Protein AF-A0AAV4Q1Z8-F1 (afdb_monomer_lite)

Sequence (222 aa):
MNFISLITFTFALTFSACDEISLGNSKINFEKLYKAGVEAYLENRWRDCVQLIEKSIDDYIYYNTIIIQCRKICQENEIKYFSNETDLPSNLWHLQVLVTERALCLMKCQNLYFPNRPRTSKEVDEQFEKKVPYNYLQLCHFKVEELEKAASCAYTFLIHNPGHEVMQTNLQYYMAIPDIKVDKVRYLEPKDYQVLSIPSLIIVHHNRLACMGTNVVYQHES

Structure (mmCIF, N/CA/C/O backbone):
data_AF-A0AAV4Q1Z8-F1
#
_entry.id   AF-A0AAV4Q1Z8-F1
#
loop_
_atom_site.group_PDB
_atom_site.id
_atom_site.type_symbol
_atom_site.label_atom_id
_atom_site.label_alt_id
_atom_site.label_comp_id
_atom_site.label_asym_id
_atom_site.label_entity_id
_atom_site.label_seq_id
_atom_site.pdbx_PDB_ins_code
_atom_site.Cartn_x
_atom_site.Cartn_y
_atom_site.Cartn_z
_atom_site.occupancy
_atom_site.B_iso_or_equiv
_atom_site.auth_seq_id
_atom_site.auth_comp_id
_atom_site.auth_asym_id
_atom_site.auth_atom_id
_atom_site.pdbx_PDB_model_num
ATOM 1 N N . MET A 1 1 ? -42.106 55.064 11.023 1.00 44.62 1 MET A N 1
ATOM 2 C CA . MET A 1 1 ? -41.413 53.945 11.697 1.00 44.62 1 MET A CA 1
ATOM 3 C C . MET A 1 1 ? -41.728 52.676 10.932 1.00 44.62 1 MET A C 1
ATOM 5 O O . MET A 1 1 ? -42.908 52.386 10.810 1.00 44.62 1 MET A O 1
ATOM 9 N N . ASN A 1 2 ? -40.706 52.038 10.346 1.00 34.56 2 ASN A N 1
ATOM 10 C CA . ASN A 1 2 ? -40.553 50.591 10.104 1.00 34.56 2 ASN A CA 1
ATOM 11 C C . ASN A 1 2 ? -39.433 50.387 9.069 1.00 34.56 2 ASN A C 1
ATOM 13 O O . ASN A 1 2 ? -39.657 50.482 7.867 1.00 34.56 2 ASN A O 1
ATOM 17 N N . PHE A 1 3 ? -38.213 50.157 9.559 1.00 42.31 3 PHE A N 1
ATOM 18 C CA . PHE A 1 3 ? -37.089 49.661 8.766 1.00 42.31 3 PHE A CA 1
ATOM 19 C C . PHE A 1 3 ? -37.154 48.131 8.785 1.00 42.31 3 PHE A C 1
ATOM 21 O O . PHE A 1 3 ? -37.013 47.536 9.850 1.00 42.31 3 PHE A O 1
ATOM 28 N N . ILE A 1 4 ? -37.374 47.494 7.633 1.00 46.31 4 ILE A N 1
ATOM 29 C CA . ILE A 1 4 ? -37.218 46.042 7.480 1.00 46.31 4 ILE A CA 1
ATOM 30 C C . ILE A 1 4 ? -35.902 45.813 6.737 1.00 46.31 4 ILE A C 1
ATOM 32 O O . ILE A 1 4 ? -35.769 46.149 5.563 1.00 46.31 4 ILE A O 1
ATOM 36 N N . SER A 1 5 ? -34.916 45.299 7.470 1.00 45.22 5 SER A N 1
ATOM 37 C CA . SER A 1 5 ? -33.605 44.896 6.965 1.00 45.22 5 SER A CA 1
ATOM 38 C C . SER A 1 5 ? -33.733 43.556 6.240 1.00 45.22 5 SER A C 1
ATOM 40 O O . SER A 1 5 ? -34.168 42.574 6.841 1.00 45.22 5 SER A O 1
ATOM 42 N N . LEU A 1 6 ? -33.376 43.508 4.955 1.00 41.44 6 LEU A N 1
ATOM 43 C CA . LEU A 1 6 ? -33.309 42.268 4.183 1.00 41.44 6 LEU A CA 1
ATOM 44 C C . LEU A 1 6 ? -31.857 41.770 4.197 1.00 41.44 6 LEU A C 1
ATOM 46 O O . LEU A 1 6 ? -31.025 42.209 3.404 1.00 41.44 6 LEU A O 1
ATOM 50 N N . ILE A 1 7 ? -31.536 40.878 5.134 1.00 53.00 7 ILE A N 1
ATOM 51 C CA . ILE A 1 7 ? -30.243 40.185 5.171 1.00 53.00 7 ILE A CA 1
ATOM 52 C C . ILE A 1 7 ? -30.307 39.058 4.139 1.00 53.00 7 ILE A C 1
ATOM 54 O O . ILE A 1 7 ? -31.021 38.074 4.326 1.00 53.00 7 ILE A O 1
ATOM 58 N N . THR A 1 8 ? -29.576 39.201 3.037 1.00 47.66 8 THR A N 1
ATOM 59 C CA . THR A 1 8 ? -29.382 38.120 2.067 1.00 47.66 8 THR A CA 1
ATOM 60 C C . THR A 1 8 ? -28.167 37.301 2.494 1.00 47.66 8 THR A C 1
ATOM 62 O O . THR A 1 8 ? -27.032 37.767 2.462 1.00 47.66 8 THR A O 1
ATOM 65 N N . PHE A 1 9 ? -28.410 36.078 2.963 1.00 44.97 9 PHE A N 1
ATOM 66 C CA . PHE A 1 9 ? -27.356 35.136 3.331 1.00 44.97 9 PHE A CA 1
ATOM 67 C C . PHE A 1 9 ? -26.895 34.415 2.058 1.00 44.97 9 PHE A C 1
ATOM 69 O O . PHE A 1 9 ? -27.511 33.446 1.616 1.00 44.97 9 PHE A O 1
ATOM 76 N N . THR A 1 10 ? -25.841 34.914 1.413 1.00 49.38 10 THR A N 1
ATOM 77 C CA . THR A 1 10 ? -25.193 34.200 0.308 1.00 49.38 10 THR A CA 1
ATOM 78 C C . THR A 1 10 ? -24.388 33.043 0.885 1.00 49.38 10 THR A C 1
ATOM 80 O O . THR A 1 10 ? -23.288 33.232 1.403 1.00 49.38 10 THR A O 1
ATOM 83 N N . PHE A 1 11 ? -24.959 31.841 0.824 1.00 44.44 11 PHE A N 1
ATOM 84 C CA . PHE A 1 11 ? -24.276 30.601 1.169 1.00 44.44 11 PHE A CA 1
ATOM 85 C C . PHE A 1 11 ? -23.215 30.325 0.096 1.00 44.44 11 PHE A C 1
ATOM 87 O O . PHE A 1 11 ? -23.514 29.813 -0.982 1.00 44.44 11 PHE A O 1
ATOM 94 N N . ALA A 1 12 ? -21.976 30.744 0.358 1.00 45.47 12 ALA A N 1
ATOM 95 C CA . ALA A 1 12 ? -20.840 30.385 -0.473 1.00 45.47 12 ALA A CA 1
ATOM 96 C C . ALA A 1 12 ? -20.579 28.885 -0.292 1.00 45.47 12 ALA A C 1
ATOM 98 O O . ALA A 1 12 ? -20.008 28.460 0.710 1.00 45.47 12 ALA A O 1
ATOM 99 N N . LEU A 1 13 ? -21.039 28.083 -1.253 1.00 45.03 13 LEU A N 1
ATOM 100 C CA . LEU A 1 13 ? -20.615 26.697 -1.400 1.00 45.03 13 LEU A CA 1
ATOM 101 C C . LEU A 1 13 ? -19.111 26.711 -1.680 1.00 45.03 13 LEU A C 1
ATOM 103 O O . LEU A 1 13 ? -18.673 27.017 -2.789 1.00 45.03 13 LEU A O 1
ATOM 107 N N . THR A 1 14 ? -18.315 26.416 -0.659 1.00 45.03 14 THR A N 1
ATOM 108 C CA . THR A 1 14 ? -16.904 26.103 -0.826 1.00 45.03 14 THR A CA 1
ATOM 109 C C . THR A 1 14 ? -16.819 24.788 -1.592 1.00 45.03 14 THR A C 1
ATOM 111 O O . THR A 1 14 ? -17.007 23.701 -1.050 1.00 45.03 14 THR A O 1
ATOM 114 N N . PHE A 1 15 ? -16.580 24.899 -2.897 1.00 41.84 15 PHE A N 1
ATOM 115 C CA . PHE A 1 15 ? -16.213 23.772 -3.740 1.00 41.84 15 PHE A CA 1
ATOM 116 C C . PHE A 1 15 ? -14.885 23.217 -3.210 1.00 41.84 15 PHE A C 1
ATOM 118 O O . PHE A 1 15 ? -13.823 23.799 -3.426 1.00 41.84 15 PHE A O 1
ATOM 125 N N . SER A 1 16 ? -14.944 22.117 -2.460 1.00 46.84 16 SER A N 1
ATOM 126 C CA . SER A 1 16 ? -13.764 21.297 -2.212 1.00 46.84 16 SER A CA 1
ATOM 127 C C . SER A 1 16 ? -13.409 20.647 -3.545 1.00 46.84 16 SER A C 1
ATOM 129 O O . SER A 1 16 ? -14.139 19.789 -4.042 1.00 46.84 16 SER A O 1
ATOM 131 N N . ALA A 1 17 ? -12.338 21.131 -4.169 1.00 37.41 17 ALA A N 1
ATOM 132 C CA . ALA A 1 17 ? -11.765 20.500 -5.343 1.00 37.41 17 ALA A CA 1
ATOM 133 C C . ALA A 1 17 ? -11.211 19.133 -4.919 1.00 37.41 17 ALA A C 1
ATOM 135 O O . ALA A 1 17 ? -10.134 19.038 -4.335 1.00 37.41 17 ALA A O 1
ATOM 136 N N . CYS A 1 18 ? -11.969 18.066 -5.172 1.00 41.75 18 CYS A N 1
ATOM 137 C CA . CYS A 1 18 ? -11.382 16.739 -5.270 1.00 41.75 18 CYS A CA 1
ATOM 138 C C . CYS A 1 18 ? -10.597 16.703 -6.579 1.00 41.75 18 CYS A C 1
ATOM 140 O O . CYS A 1 18 ? -11.176 16.484 -7.640 1.00 41.75 18 CYS A O 1
ATOM 142 N N . ASP A 1 19 ? -9.290 16.945 -6.504 1.00 44.00 19 ASP A N 1
ATOM 143 C CA . ASP A 1 19 ? -8.395 16.603 -7.602 1.00 44.00 19 ASP A CA 1
ATOM 144 C C . ASP A 1 19 ? -8.465 15.083 -7.816 1.00 44.00 19 ASP A C 1
ATOM 146 O O . ASP A 1 19 ? -8.067 14.285 -6.958 1.00 44.00 19 ASP A O 1
ATOM 150 N N . GLU A 1 20 ? -8.997 14.672 -8.967 1.00 43.94 20 GLU A N 1
ATOM 151 C CA . GLU A 1 20 ? -8.877 13.308 -9.472 1.00 43.94 20 GLU A CA 1
ATOM 152 C C . GLU A 1 20 ? -7.395 13.019 -9.744 1.00 43.94 20 GLU A C 1
ATOM 154 O O . GLU A 1 20 ? -6.829 13.368 -10.781 1.00 43.94 20 GLU A O 1
ATOM 159 N N . ILE A 1 21 ? -6.729 12.390 -8.776 1.00 50.84 21 ILE A N 1
ATOM 160 C CA . ILE A 1 21 ? -5.356 11.914 -8.937 1.00 50.84 21 ILE A CA 1
ATOM 161 C C . ILE A 1 21 ? -5.391 10.719 -9.896 1.00 50.84 21 ILE A C 1
ATOM 163 O O . ILE A 1 21 ? -5.715 9.600 -9.506 1.00 50.84 21 ILE A O 1
ATOM 167 N N . SER A 1 22 ? -5.048 10.964 -11.161 1.00 52.38 22 SER A N 1
ATOM 168 C CA . SER A 1 22 ? -4.807 9.916 -12.155 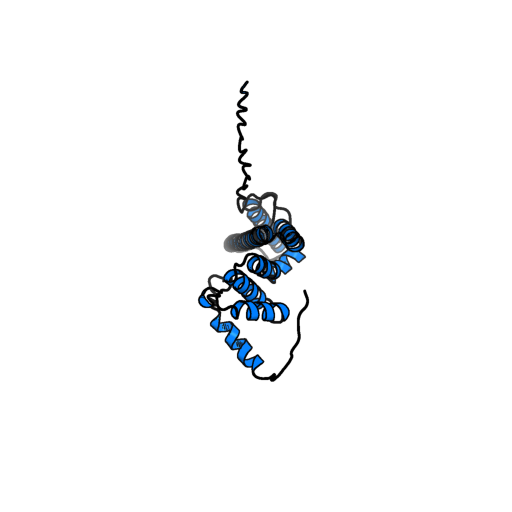1.00 52.38 22 SER A CA 1
ATOM 169 C C . SER A 1 22 ? -3.637 9.030 -11.704 1.00 52.38 22 SER A C 1
ATOM 171 O O . SER A 1 22 ? -2.487 9.481 -11.623 1.00 52.38 22 SER A O 1
ATOM 173 N N . LEU A 1 23 ? -3.947 7.769 -11.391 1.00 54.00 23 LEU A N 1
ATOM 174 C CA . LEU A 1 23 ? -3.007 6.728 -10.972 1.00 54.00 23 LEU A CA 1
ATOM 175 C C . LEU A 1 23 ? -2.070 6.382 -12.149 1.00 54.00 23 LEU A C 1
ATOM 177 O O . LEU A 1 23 ? -2.336 5.484 -12.940 1.00 54.00 23 LEU A O 1
ATOM 181 N N . GLY A 1 24 ? -1.011 7.170 -12.340 1.00 49.97 24 GLY A N 1
ATOM 182 C CA . GLY A 1 24 ? -0.030 6.949 -13.412 1.00 49.97 24 GLY A CA 1
ATOM 183 C C . GLY A 1 24 ? 0.684 8.194 -13.935 1.00 49.97 24 GLY A C 1
ATOM 184 O O . GLY A 1 24 ? 1.775 8.067 -14.475 1.00 49.97 24 GLY A O 1
ATOM 185 N N . ASN A 1 25 ? 0.148 9.399 -13.716 1.00 53.97 25 ASN A N 1
ATOM 186 C CA . ASN A 1 25 ? 0.803 10.655 -14.128 1.00 53.97 25 ASN A CA 1
ATOM 187 C C . ASN A 1 25 ? 1.215 11.537 -12.934 1.00 53.97 25 ASN A C 1
ATOM 189 O O . ASN A 1 25 ? 1.452 12.740 -13.058 1.00 53.97 25 ASN A O 1
ATOM 193 N N . SER A 1 26 ? 1.241 10.951 -11.737 1.00 58.56 26 SER A N 1
ATOM 194 C CA . SER A 1 26 ? 1.386 11.707 -10.502 1.00 58.56 26 SER A CA 1
ATOM 195 C C . SER A 1 26 ? 2.856 12.007 -10.197 1.00 58.56 26 SER A C 1
ATOM 197 O O . SER A 1 26 ? 3.689 11.110 -10.084 1.00 58.56 26 SER A O 1
ATOM 199 N N . LYS A 1 27 ? 3.175 13.286 -9.950 1.00 72.12 27 LYS A N 1
ATOM 200 C CA . LYS A 1 27 ? 4.445 13.735 -9.328 1.00 72.12 27 LYS A CA 1
ATOM 201 C C . LYS A 1 27 ? 4.640 13.186 -7.897 1.00 72.12 27 LYS A C 1
ATOM 203 O O . LYS A 1 27 ? 5.631 13.500 -7.225 1.00 72.12 27 LYS A O 1
ATOM 208 N N . ILE A 1 28 ? 3.673 12.417 -7.403 1.00 85.56 28 ILE A N 1
ATOM 209 C CA . ILE A 1 28 ? 3.576 11.864 -6.060 1.00 85.56 28 ILE A CA 1
ATOM 210 C C . ILE A 1 28 ? 3.599 10.336 -6.186 1.00 85.56 28 ILE A C 1
ATOM 212 O O . ILE A 1 28 ? 2.868 9.772 -6.991 1.00 85.56 28 ILE A O 1
ATOM 216 N N . ASN A 1 29 ? 4.462 9.681 -5.410 1.00 92.44 29 ASN A N 1
ATOM 217 C CA . ASN A 1 29 ? 4.566 8.224 -5.322 1.00 92.44 29 ASN A CA 1
ATOM 218 C C . ASN A 1 29 ? 3.950 7.718 -4.003 1.00 92.44 29 ASN A C 1
ATOM 220 O O . ASN A 1 29 ? 3.667 8.510 -3.098 1.00 92.44 29 ASN A O 1
ATOM 224 N N . PHE A 1 30 ? 3.789 6.401 -3.882 1.00 95.50 30 PHE A N 1
ATOM 225 C CA . PHE A 1 30 ? 3.226 5.745 -2.705 1.00 95.50 30 PHE A CA 1
ATOM 226 C C . PHE A 1 30 ? 3.960 6.107 -1.420 1.00 95.50 30 PHE A C 1
ATOM 228 O O . PHE A 1 30 ? 3.315 6.256 -0.394 1.00 95.50 30 PHE A O 1
ATOM 235 N N . GLU A 1 31 ? 5.275 6.340 -1.462 1.00 96.00 31 GLU A N 1
ATOM 236 C CA . GLU A 1 31 ? 6.025 6.781 -0.284 1.00 96.00 31 GLU A CA 1
ATOM 237 C C . GLU A 1 31 ? 5.512 8.121 0.265 1.00 96.00 31 GLU A C 1
ATOM 239 O O . GLU A 1 31 ? 5.301 8.256 1.471 1.00 96.00 31 GLU A O 1
ATOM 244 N N . LYS A 1 32 ? 5.285 9.117 -0.599 1.00 95.50 32 LYS A N 1
ATOM 245 C CA . LYS A 1 32 ? 4.750 10.417 -0.166 1.00 95.50 32 LYS A CA 1
ATOM 246 C C . LYS A 1 32 ? 3.319 10.297 0.355 1.00 95.50 32 LYS A C 1
ATOM 248 O O . LYS A 1 32 ? 3.002 10.902 1.374 1.00 95.50 32 LYS A O 1
ATOM 253 N N . LEU A 1 33 ? 2.478 9.517 -0.328 1.00 96.44 33 LEU A N 1
ATOM 254 C CA . LEU A 1 33 ? 1.094 9.267 0.091 1.00 96.44 33 LEU A CA 1
ATOM 255 C C . LEU A 1 33 ? 1.047 8.566 1.450 1.00 96.44 33 LEU A C 1
ATOM 257 O O . LEU A 1 33 ? 0.309 8.980 2.336 1.00 96.44 33 LEU A O 1
ATOM 261 N N . TYR A 1 34 ? 1.892 7.555 1.632 1.00 97.75 34 TYR A N 1
ATOM 262 C CA . TYR A 1 34 ? 1.996 6.796 2.867 1.00 97.75 34 TYR A CA 1
ATOM 263 C C . TYR A 1 34 ? 2.450 7.670 4.033 1.00 97.75 34 TYR A C 1
ATOM 265 O O . TYR A 1 34 ? 1.813 7.659 5.081 1.00 97.75 34 TYR A O 1
ATOM 273 N N . LYS A 1 35 ? 3.490 8.491 3.842 1.00 97.44 35 LYS A N 1
ATOM 274 C CA . LYS A 1 35 ? 3.953 9.442 4.863 1.00 97.44 35 LYS A CA 1
ATOM 275 C C . LYS A 1 35 ? 2.847 10.414 5.281 1.00 97.44 35 LYS A C 1
ATOM 277 O O . LYS A 1 35 ? 2.623 10.577 6.475 1.00 97.44 35 LYS A O 1
ATOM 282 N N . ALA A 1 36 ? 2.118 10.982 4.320 1.00 97.81 36 ALA A N 1
ATOM 283 C CA . ALA A 1 36 ? 0.979 11.857 4.607 1.00 97.81 36 ALA A CA 1
ATOM 284 C C . ALA A 1 36 ? -0.170 11.112 5.316 1.00 97.81 36 ALA A C 1
ATOM 286 O O . ALA A 1 36 ? -0.820 11.663 6.201 1.00 97.81 36 ALA A O 1
ATOM 287 N N . GLY A 1 37 ? -0.416 9.848 4.961 1.00 98.12 37 GLY A N 1
ATOM 288 C CA . GLY A 1 37 ? -1.409 9.003 5.624 1.00 98.12 37 GLY A CA 1
ATOM 289 C C . GLY A 1 37 ? -1.041 8.665 7.070 1.00 98.12 37 GLY A C 1
ATOM 290 O O . GLY A 1 37 ? -1.898 8.717 7.949 1.00 98.12 37 GLY A O 1
ATOM 291 N N . VAL A 1 38 ? 0.237 8.388 7.341 1.00 98.31 38 VAL A N 1
ATOM 292 C CA . VAL A 1 38 ? 0.753 8.184 8.704 1.00 98.31 38 VAL A CA 1
ATOM 293 C C . VAL A 1 38 ? 0.679 9.479 9.516 1.00 98.31 38 VAL A C 1
ATOM 295 O O . VAL A 1 38 ? 0.311 9.441 10.685 1.00 98.31 38 VAL A O 1
ATOM 298 N N . GLU A 1 39 ? 0.962 10.633 8.917 1.00 98.50 39 GLU A N 1
ATOM 299 C CA . GLU A 1 39 ? 0.774 11.932 9.574 1.00 98.50 39 GLU A CA 1
ATOM 300 C C . GLU A 1 39 ? -0.703 12.171 9.931 1.00 98.50 39 GLU A C 1
ATOM 302 O O . GLU A 1 39 ? -1.022 12.462 11.082 1.00 98.50 39 GLU A O 1
ATOM 307 N N . ALA A 1 40 ? -1.626 11.913 9.000 1.00 98.50 40 ALA A N 1
ATOM 308 C CA . ALA A 1 40 ? -3.062 11.983 9.267 1.00 98.50 40 ALA A CA 1
ATOM 309 C C . ALA A 1 40 ? -3.511 11.020 10.384 1.00 98.50 40 ALA A C 1
ATOM 311 O O . ALA A 1 40 ? -4.371 11.380 11.188 1.00 98.50 40 ALA A O 1
ATOM 312 N N . TYR A 1 41 ? -2.917 9.825 10.468 1.00 98.19 41 TYR A N 1
ATOM 313 C CA . TYR A 1 41 ? -3.122 8.894 11.580 1.00 98.19 41 TYR A CA 1
ATOM 314 C C . TYR A 1 41 ? -2.681 9.501 12.921 1.00 98.19 41 TYR A C 1
ATOM 316 O O . TYR A 1 41 ? -3.445 9.466 13.884 1.00 98.19 41 TYR A O 1
ATOM 324 N N . LEU A 1 42 ? -1.480 10.086 12.980 1.00 98.19 42 LEU A N 1
ATOM 325 C CA . LEU A 1 42 ? -0.936 10.701 14.198 1.00 98.19 42 LEU A CA 1
ATOM 326 C C . LEU A 1 42 ? -1.762 11.911 14.656 1.00 98.19 42 LEU A C 1
ATOM 328 O O . LEU A 1 42 ? -1.890 12.162 15.851 1.00 98.19 42 LEU A O 1
ATOM 332 N N . GLU A 1 43 ? -2.355 12.636 13.711 1.00 98.38 43 GLU A N 1
ATOM 333 C CA . GLU A 1 43 ? -3.195 13.809 13.965 1.00 98.38 43 GLU A CA 1
ATOM 334 C C . GLU A 1 43 ? -4.685 13.461 14.149 1.00 98.38 43 GLU A C 1
ATOM 336 O O . GLU A 1 43 ? -5.532 14.353 14.195 1.00 98.38 43 GLU A O 1
ATOM 341 N N . ASN A 1 44 ? -5.026 12.170 14.268 1.00 98.06 44 ASN A N 1
ATOM 342 C CA . ASN A 1 44 ? -6.393 11.655 14.430 1.00 98.06 44 ASN A CA 1
ATOM 343 C C . ASN A 1 44 ? -7.366 12.053 13.298 1.00 98.06 44 ASN A C 1
ATOM 345 O O . ASN A 1 44 ? -8.589 12.034 13.474 1.00 98.06 44 ASN A O 1
ATOM 349 N N . ARG A 1 45 ? -6.859 12.398 12.110 1.00 98.44 45 ARG A N 1
ATOM 350 C CA . ARG A 1 45 ? -7.675 12.644 10.913 1.00 98.44 45 ARG A CA 1
ATOM 351 C C . ARG A 1 45 ? -7.991 11.320 10.228 1.00 98.44 45 ARG A C 1
ATOM 353 O O . ARG A 1 45 ? -7.419 10.967 9.201 1.00 98.44 45 ARG A O 1
ATOM 360 N N . TRP A 1 46 ? -8.927 10.572 10.808 1.00 98.31 46 TRP A N 1
ATOM 361 C CA . TRP A 1 46 ? -9.198 9.184 10.416 1.00 98.31 46 TRP A CA 1
ATOM 362 C C . TRP A 1 46 ? -9.631 9.017 8.957 1.00 98.31 46 TRP A C 1
ATOM 364 O O . TRP A 1 46 ? -9.156 8.106 8.286 1.00 98.31 46 TRP A O 1
ATOM 374 N N . ARG A 1 47 ? -10.484 9.913 8.440 1.00 98.25 47 ARG A N 1
ATOM 375 C CA . ARG A 1 47 ? -10.934 9.858 7.036 1.00 98.25 47 ARG A CA 1
ATOM 376 C C . ARG A 1 47 ? -9.788 10.106 6.055 1.00 98.25 47 ARG A C 1
ATOM 378 O O . ARG A 1 47 ? -9.661 9.367 5.083 1.00 98.25 47 ARG A O 1
ATOM 385 N N . ASP A 1 48 ? -8.937 11.088 6.343 1.00 98.19 48 ASP A N 1
ATOM 386 C CA . ASP A 1 48 ? -7.761 11.381 5.519 1.00 98.19 48 ASP A CA 1
ATOM 387 C C . ASP A 1 48 ? -6.755 10.231 5.586 1.00 98.19 48 ASP A C 1
ATOM 389 O O . ASP A 1 48 ? -6.213 9.835 4.558 1.00 98.19 48 ASP A O 1
ATOM 393 N N . CYS A 1 49 ? -6.548 9.650 6.775 1.00 98.56 49 CYS A N 1
ATOM 394 C CA . CYS A 1 49 ? -5.714 8.463 6.940 1.00 98.56 49 CYS A CA 1
ATOM 395 C C . CYS A 1 49 ? -6.186 7.320 6.033 1.00 98.56 49 CYS A C 1
ATOM 397 O O . CYS A 1 49 ? -5.377 6.781 5.280 1.00 98.56 49 CYS A O 1
ATOM 399 N N . VAL A 1 50 ? -7.484 6.979 6.067 1.00 98.56 50 VAL A N 1
ATOM 400 C CA . VAL A 1 50 ? -8.053 5.935 5.198 1.00 98.56 50 VAL A CA 1
ATOM 401 C C . VAL A 1 50 ? -7.743 6.247 3.736 1.00 98.56 50 VAL A C 1
ATOM 403 O O . VAL A 1 50 ? -7.086 5.453 3.067 1.00 98.56 50 VAL A O 1
ATOM 406 N N . GLN A 1 51 ? -8.114 7.438 3.262 1.00 98.06 51 GLN A N 1
ATOM 407 C CA . GLN A 1 51 ? -7.944 7.810 1.857 1.00 98.06 51 GLN A CA 1
ATOM 408 C C . GLN A 1 51 ? -6.480 7.810 1.402 1.00 98.06 51 GLN A C 1
ATOM 410 O O . GLN A 1 51 ? -6.172 7.357 0.300 1.00 98.06 51 GLN A O 1
ATOM 415 N N . LEU A 1 52 ? -5.572 8.356 2.209 1.00 98.38 52 LEU A N 1
ATOM 416 C CA . LEU A 1 52 ? -4.162 8.491 1.849 1.00 98.38 52 LEU A CA 1
ATOM 417 C C . LEU A 1 52 ? -3.441 7.145 1.883 1.00 98.38 52 LEU A C 1
ATOM 419 O O . LEU A 1 52 ? -2.653 6.860 0.979 1.00 98.38 52 LEU A O 1
ATOM 423 N N . ILE A 1 53 ? -3.722 6.309 2.886 1.00 98.38 53 ILE A N 1
ATOM 424 C CA . ILE A 1 53 ? -3.093 4.993 2.991 1.00 98.38 53 ILE A CA 1
ATOM 425 C C . ILE A 1 53 ? -3.645 4.041 1.925 1.00 98.38 53 ILE A C 1
ATOM 427 O O . ILE A 1 53 ? -2.835 3.391 1.265 1.00 98.38 53 ILE A O 1
ATOM 431 N N . GLU A 1 54 ? -4.958 4.008 1.668 1.00 97.94 54 GLU A N 1
ATOM 432 C CA . GLU A 1 54 ? -5.532 3.225 0.557 1.00 97.94 54 GLU A CA 1
ATOM 433 C C . GLU A 1 54 ? -4.897 3.625 -0.784 1.00 97.94 54 GLU A C 1
ATOM 435 O O . GLU A 1 54 ? -4.334 2.779 -1.477 1.00 97.94 54 GLU A O 1
ATOM 440 N N . LYS A 1 55 ? -4.841 4.930 -1.094 1.00 96.81 55 LYS A N 1
ATOM 441 C CA . LYS A 1 55 ? -4.178 5.425 -2.316 1.00 96.81 55 LYS A CA 1
ATOM 442 C C . LYS A 1 55 ? -2.701 5.044 -2.391 1.00 96.81 55 LYS A C 1
ATOM 444 O O . LYS A 1 55 ? -2.185 4.799 -3.480 1.00 96.81 55 LYS A O 1
ATOM 449 N N . SER A 1 56 ? -1.999 5.020 -1.256 1.00 97.31 56 SER A N 1
ATOM 450 C CA . SER A 1 56 ? -0.594 4.604 -1.220 1.00 97.31 56 SER A CA 1
ATOM 451 C C . SER A 1 56 ? -0.429 3.121 -1.568 1.00 97.31 56 SER A C 1
ATOM 453 O O . SER A 1 56 ? 0.482 2.764 -2.313 1.00 97.31 56 SER A O 1
ATOM 455 N N . ILE A 1 57 ? -1.336 2.265 -1.088 1.00 97.38 57 ILE A N 1
ATOM 456 C CA . ILE A 1 57 ? -1.358 0.828 -1.381 1.00 97.38 57 ILE A CA 1
ATOM 457 C C . ILE A 1 57 ? -1.671 0.600 -2.861 1.00 97.38 57 ILE A C 1
ATOM 459 O O . ILE A 1 57 ? -0.931 -0.125 -3.527 1.00 97.38 57 ILE A O 1
ATOM 463 N N . ASP A 1 58 ? -2.685 1.276 -3.401 1.00 95.31 58 ASP A N 1
ATOM 464 C CA . ASP A 1 58 ? -3.061 1.165 -4.813 1.00 95.31 58 ASP A CA 1
ATOM 465 C C . ASP A 1 58 ? -1.912 1.579 -5.749 1.00 95.31 58 ASP A C 1
ATOM 467 O O . ASP A 1 58 ? -1.586 0.862 -6.699 1.00 95.31 58 ASP A O 1
ATOM 471 N N . ASP A 1 59 ? -1.238 2.699 -5.461 1.00 94.88 59 ASP A N 1
ATOM 472 C CA . ASP A 1 59 ? -0.086 3.163 -6.247 1.00 94.88 59 ASP A CA 1
ATOM 473 C C . ASP A 1 59 ? 1.116 2.203 -6.156 1.00 94.88 59 ASP A C 1
ATOM 475 O O . ASP A 1 59 ? 1.838 2.013 -7.142 1.00 94.88 59 ASP A O 1
ATOM 479 N N . TYR A 1 60 ? 1.330 1.559 -5.004 1.00 95.25 60 TYR A N 1
ATOM 480 C CA . TYR A 1 60 ? 2.365 0.535 -4.836 1.00 95.25 60 TYR A CA 1
ATOM 481 C C . TYR A 1 60 ? 2.055 -0.739 -5.633 1.00 95.25 60 TYR A C 1
ATOM 483 O O . TYR A 1 60 ? 2.925 -1.254 -6.343 1.00 95.25 60 TYR A O 1
ATOM 491 N N . ILE A 1 61 ? 0.816 -1.237 -5.568 1.00 93.69 61 ILE A N 1
ATOM 492 C CA . ILE A 1 61 ? 0.375 -2.416 -6.328 1.00 93.69 61 ILE A CA 1
ATOM 493 C C . ILE A 1 61 ? 0.501 -2.144 -7.829 1.00 93.69 61 ILE A C 1
ATOM 495 O O . ILE A 1 61 ? 1.063 -2.963 -8.567 1.00 93.69 61 ILE A O 1
ATOM 499 N N . TYR A 1 62 ? 0.047 -0.974 -8.280 1.00 92.69 62 TYR A N 1
ATOM 500 C CA . TYR A 1 62 ? 0.176 -0.553 -9.671 1.00 92.69 62 TYR A CA 1
ATOM 501 C C . TYR A 1 62 ? 1.645 -0.468 -10.101 1.00 92.69 62 TYR A C 1
ATOM 503 O O . TYR A 1 62 ? 2.032 -1.055 -11.114 1.00 92.69 62 TYR A O 1
ATOM 511 N N . TYR A 1 63 ? 2.494 0.182 -9.299 1.00 92.81 63 TYR A N 1
ATOM 512 C CA . TYR A 1 63 ? 3.931 0.261 -9.555 1.00 92.81 63 TYR A CA 1
ATOM 513 C C . TYR A 1 63 ? 4.565 -1.114 -9.744 1.00 92.81 63 TYR A C 1
ATOM 515 O O . TYR A 1 63 ? 5.201 -1.367 -10.768 1.00 92.81 63 TYR A O 1
ATOM 523 N N . ASN A 1 64 ? 4.359 -2.017 -8.789 1.00 92.31 64 ASN A N 1
ATOM 524 C CA . ASN A 1 64 ? 4.951 -3.346 -8.830 1.00 92.31 64 ASN A CA 1
ATOM 525 C C . ASN A 1 64 ? 4.460 -4.170 -10.017 1.00 92.31 64 ASN A C 1
ATOM 527 O O . ASN A 1 64 ? 5.258 -4.868 -10.645 1.00 92.31 64 ASN A O 1
ATOM 531 N N . THR A 1 65 ? 3.178 -4.055 -10.361 1.00 92.31 65 THR A N 1
ATOM 532 C CA . THR A 1 65 ? 2.597 -4.722 -11.532 1.00 92.31 65 THR A CA 1
ATOM 533 C C . THR A 1 65 ? 3.330 -4.307 -12.806 1.00 92.31 65 THR A C 1
ATOM 535 O O . THR A 1 65 ? 3.798 -5.162 -13.563 1.00 92.31 65 THR A O 1
ATOM 538 N N . ILE A 1 66 ? 3.536 -3.003 -12.999 1.00 92.38 66 ILE A N 1
ATOM 539 C CA . ILE A 1 66 ? 4.274 -2.478 -14.152 1.00 92.38 66 ILE A CA 1
ATOM 540 C C . ILE A 1 66 ? 5.746 -2.906 -14.127 1.00 92.38 66 ILE A C 1
ATOM 542 O O . ILE A 1 66 ? 6.295 -3.278 -15.164 1.00 92.38 66 ILE A O 1
ATOM 546 N N . ILE A 1 67 ? 6.403 -2.913 -12.963 1.00 92.19 67 ILE A N 1
ATOM 547 C CA . ILE A 1 67 ? 7.803 -3.355 -12.850 1.00 92.19 67 ILE A CA 1
ATOM 548 C C . ILE A 1 67 ? 7.953 -4.826 -13.253 1.00 92.19 67 ILE A C 1
ATOM 550 O O . ILE A 1 67 ? 8.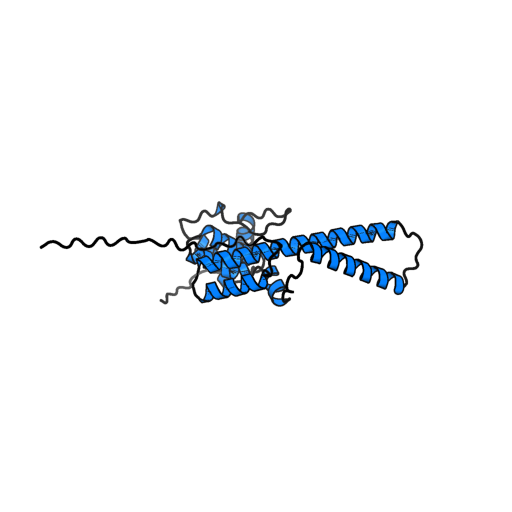881 -5.171 -13.993 1.00 92.19 67 ILE A O 1
ATOM 554 N N . ILE A 1 68 ? 7.038 -5.694 -12.818 1.00 92.75 68 ILE A N 1
ATOM 555 C CA . ILE A 1 68 ? 7.004 -7.111 -13.205 1.00 92.75 68 ILE A CA 1
ATOM 556 C C . ILE A 1 68 ? 6.766 -7.246 -14.712 1.00 92.75 68 ILE A C 1
ATOM 558 O O . ILE A 1 68 ? 7.488 -7.987 -15.384 1.00 92.75 68 ILE A O 1
ATOM 562 N N . GLN A 1 69 ? 5.813 -6.494 -15.261 1.00 93.94 69 GLN A N 1
ATOM 563 C CA . GLN A 1 69 ? 5.518 -6.498 -16.691 1.00 93.94 69 GLN A CA 1
ATOM 564 C C . GLN A 1 69 ? 6.727 -6.053 -17.526 1.00 93.94 69 GLN A C 1
ATOM 566 O O . GLN A 1 69 ? 7.084 -6.726 -18.492 1.00 93.94 69 GLN A O 1
ATOM 571 N N . CYS A 1 70 ? 7.412 -4.978 -17.130 1.00 94.56 70 CYS A N 1
ATOM 572 C CA . CYS A 1 70 ? 8.630 -4.521 -17.795 1.00 94.56 70 CYS A CA 1
ATOM 573 C C . CYS A 1 70 ? 9.735 -5.582 -17.764 1.00 94.56 70 CYS A C 1
ATOM 575 O O . CYS A 1 70 ? 10.398 -5.804 -18.777 1.00 94.56 70 CYS A O 1
ATOM 577 N N . ARG A 1 71 ? 9.921 -6.278 -16.633 1.00 94.31 71 ARG A N 1
ATOM 578 C CA . ARG A 1 71 ? 10.891 -7.383 -16.536 1.00 94.31 71 ARG A CA 1
ATOM 579 C C . ARG A 1 71 ? 10.560 -8.509 -17.510 1.00 94.31 71 ARG A C 1
ATOM 581 O O . ARG A 1 71 ? 11.465 -8.971 -18.199 1.00 94.31 71 ARG A O 1
ATOM 588 N N . LYS A 1 72 ? 9.286 -8.899 -17.605 1.00 93.25 72 LYS A N 1
ATOM 589 C CA . LYS A 1 72 ? 8.823 -9.936 -18.536 1.00 93.25 72 LYS A CA 1
ATOM 590 C C . LYS A 1 72 ? 9.077 -9.546 -19.995 1.00 93.25 72 LYS A C 1
ATOM 592 O O . LYS A 1 72 ? 9.710 -10.305 -20.718 1.00 93.25 72 LYS A O 1
ATOM 597 N N . ILE A 1 73 ? 8.663 -8.344 -20.401 1.00 91.94 73 ILE A N 1
ATOM 598 C CA . ILE A 1 73 ? 8.851 -7.844 -21.775 1.00 91.94 73 ILE A CA 1
ATOM 599 C C . ILE A 1 73 ? 10.338 -7.801 -22.144 1.00 91.94 73 ILE A C 1
ATOM 601 O O . ILE A 1 73 ? 10.729 -8.258 -23.216 1.00 91.94 73 ILE A O 1
ATOM 605 N N . CYS A 1 74 ? 11.187 -7.272 -21.259 1.00 91.88 74 CYS A N 1
ATOM 606 C CA . CYS A 1 74 ? 12.618 -7.184 -21.535 1.00 91.88 74 CYS A CA 1
ATOM 607 C C . CYS A 1 74 ? 13.284 -8.563 -21.603 1.00 91.88 74 CYS A C 1
ATOM 609 O O . CYS A 1 74 ? 14.148 -8.760 -22.450 1.00 91.88 74 CYS A O 1
ATOM 611 N N . GLN A 1 75 ? 12.853 -9.522 -20.780 1.00 89.75 75 GLN A N 1
ATOM 612 C CA . GLN A 1 75 ? 13.334 -10.903 -20.846 1.00 89.75 75 GLN A CA 1
ATOM 613 C C . GLN A 1 75 ? 12.902 -11.612 -22.142 1.00 89.75 75 GLN A C 1
ATOM 615 O O . GLN A 1 75 ? 13.673 -12.370 -22.721 1.00 89.75 75 GLN A O 1
ATOM 620 N N . GLU A 1 76 ? 11.687 -11.369 -22.633 1.00 88.00 76 GLU A N 1
ATOM 621 C CA . GLU A 1 76 ? 11.227 -11.929 -23.911 1.00 88.00 76 GLU A CA 1
ATOM 622 C C . GLU A 1 76 ? 11.993 -11.341 -25.106 1.00 88.00 76 GLU A C 1
ATOM 624 O O . GLU A 1 76 ? 12.319 -12.063 -26.049 1.00 88.00 76 GLU A O 1
ATOM 629 N N . ASN A 1 77 ? 12.308 -10.044 -25.066 1.00 82.94 77 ASN A N 1
ATOM 630 C CA . ASN A 1 77 ? 13.126 -9.389 -26.089 1.00 82.94 77 ASN A CA 1
ATOM 631 C C . ASN A 1 77 ? 14.575 -9.891 -26.071 1.00 82.94 77 ASN A C 1
ATOM 633 O O . ASN A 1 77 ? 15.152 -10.098 -27.135 1.00 82.94 77 ASN A O 1
ATOM 637 N N . GLU A 1 78 ? 15.122 -10.134 -24.878 1.00 79.44 78 GLU A N 1
ATOM 638 C CA . GLU A 1 78 ? 16.433 -10.753 -24.673 1.00 79.44 78 GLU A CA 1
ATOM 639 C C . GLU A 1 78 ? 16.503 -12.119 -25.381 1.00 79.44 78 GLU A C 1
ATOM 641 O O . GLU A 1 78 ? 17.342 -12.317 -26.254 1.00 79.44 78 GLU A O 1
ATOM 646 N N . ILE A 1 79 ? 15.554 -13.027 -25.115 1.00 75.81 79 ILE A N 1
ATOM 647 C CA . ILE A 1 79 ? 15.511 -14.369 -25.733 1.00 75.81 79 ILE A CA 1
ATOM 648 C C . ILE A 1 79 ? 15.456 -14.301 -27.267 1.00 75.81 79 ILE A C 1
ATOM 650 O O . ILE A 1 79 ? 16.134 -15.078 -27.937 1.00 75.81 79 ILE A O 1
ATOM 654 N N . LYS A 1 80 ? 14.675 -13.371 -27.831 1.00 74.00 80 LYS A N 1
ATOM 655 C CA . LYS A 1 80 ? 14.569 -13.190 -29.290 1.00 74.00 80 LYS A CA 1
ATOM 656 C C . LYS A 1 80 ? 15.870 -12.710 -29.926 1.00 74.00 80 LYS A C 1
ATOM 658 O O . LYS A 1 80 ? 16.136 -13.052 -31.072 1.00 74.00 80 LYS A O 1
ATOM 663 N N . TYR A 1 81 ? 16.650 -11.898 -29.218 1.00 69.25 81 TYR A N 1
ATOM 664 C CA . TYR A 1 81 ? 17.949 -11.445 -29.703 1.00 69.25 81 TYR A CA 1
ATOM 665 C C . TYR A 1 81 ? 18.916 -12.637 -29.815 1.00 69.25 81 TYR A C 1
ATOM 667 O O . TYR A 1 81 ? 19.491 -12.874 -30.874 1.00 69.25 81 TYR A O 1
ATOM 675 N N . PHE A 1 82 ? 18.979 -13.475 -28.773 1.00 65.75 82 PHE A N 1
ATOM 676 C CA . PHE A 1 82 ? 19.848 -14.660 -28.734 1.00 65.75 82 PHE A CA 1
ATOM 677 C C . PHE A 1 82 ? 19.443 -15.789 -29.673 1.00 65.75 82 PHE A C 1
ATOM 679 O O . PHE A 1 82 ? 20.310 -16.486 -30.188 1.00 65.75 82 PHE A O 1
ATOM 686 N N . SER A 1 83 ? 18.147 -15.992 -29.926 1.00 62.97 83 SER A N 1
ATOM 687 C CA . SER A 1 83 ? 17.711 -17.016 -30.884 1.00 62.97 83 SER A CA 1
ATOM 688 C C . SER A 1 83 ? 18.161 -16.722 -32.318 1.00 62.97 83 SER A C 1
ATOM 690 O O . SER A 1 83 ? 18.151 -17.623 -33.152 1.00 62.97 83 SER A O 1
ATOM 692 N N . ASN A 1 84 ? 18.538 -15.471 -32.603 1.00 61.22 84 ASN A N 1
ATOM 693 C CA . ASN A 1 84 ? 18.890 -15.000 -33.938 1.00 61.22 84 ASN A CA 1
ATOM 694 C C . ASN A 1 84 ? 20.412 -14.878 -34.151 1.00 61.22 84 ASN A C 1
ATOM 696 O O . ASN A 1 84 ? 20.846 -14.758 -35.294 1.00 61.22 84 ASN A O 1
ATOM 700 N N . GLU A 1 85 ? 21.219 -14.935 -33.086 1.00 60.41 85 GLU A N 1
ATOM 701 C CA . GLU A 1 85 ? 22.686 -14.919 -33.139 1.00 60.41 85 GLU A CA 1
ATOM 702 C C . GLU A 1 85 ? 23.239 -16.300 -32.745 1.00 60.41 85 GLU A C 1
ATOM 704 O O . GLU A 1 85 ? 23.555 -16.557 -31.586 1.00 60.41 85 GLU A O 1
ATOM 709 N N . THR A 1 86 ? 23.349 -17.225 -33.702 1.00 54.59 86 THR A N 1
ATOM 710 C CA . THR A 1 86 ? 23.742 -18.620 -33.421 1.00 54.59 86 THR A CA 1
ATOM 711 C C . THR A 1 86 ? 25.215 -18.837 -33.064 1.00 54.59 86 THR A C 1
ATOM 713 O O . THR A 1 86 ? 25.547 -19.943 -32.657 1.00 54.59 86 THR A O 1
ATOM 716 N N . ASP A 1 87 ? 26.105 -17.840 -33.153 1.00 57.91 87 ASP A N 1
ATOM 717 C CA . ASP A 1 87 ? 27.555 -18.117 -33.164 1.00 57.91 87 ASP A CA 1
ATOM 718 C C . ASP A 1 87 ? 28.453 -17.080 -32.455 1.00 57.91 87 ASP A C 1
ATOM 720 O O . ASP A 1 87 ? 29.618 -16.918 -32.827 1.00 57.91 87 ASP A O 1
ATOM 724 N N . LEU A 1 88 ? 27.977 -16.368 -31.421 1.00 59.62 88 LEU A N 1
ATOM 725 C CA . LEU A 1 88 ? 28.851 -15.438 -30.686 1.00 59.62 88 LEU A CA 1
ATOM 726 C C . LEU A 1 88 ? 29.520 -16.110 -29.467 1.00 59.62 88 LEU A C 1
ATOM 728 O O . LEU A 1 88 ? 28.818 -16.580 -28.566 1.00 59.62 88 LEU A O 1
ATOM 732 N N . PRO A 1 89 ? 30.869 -16.135 -29.368 1.00 61.62 89 PRO A N 1
ATOM 733 C CA . PRO A 1 89 ? 31.553 -16.658 -28.191 1.00 61.62 89 PRO A CA 1
ATOM 734 C C . PRO A 1 89 ? 31.077 -15.918 -26.941 1.00 61.62 89 PRO A C 1
ATOM 736 O O . PRO A 1 89 ? 31.078 -14.687 -26.908 1.00 61.62 89 PRO A O 1
ATOM 739 N N . SER A 1 90 ? 30.690 -16.659 -25.902 1.00 66.69 90 SER A N 1
ATOM 740 C CA . SER A 1 90 ? 30.271 -16.108 -24.608 1.00 66.69 90 SER A CA 1
ATOM 741 C C . SER A 1 90 ? 31.471 -15.511 -23.857 1.00 66.69 90 SER A C 1
ATOM 743 O O . SER A 1 90 ? 31.961 -16.072 -22.878 1.00 66.69 90 SER A O 1
ATOM 745 N N . ASN A 1 91 ? 31.996 -14.393 -24.355 1.00 74.12 91 ASN A N 1
ATOM 746 C CA . ASN A 1 91 ? 33.081 -13.633 -23.750 1.00 74.12 91 ASN A CA 1
ATOM 747 C C . ASN A 1 91 ? 32.531 -12.512 -22.846 1.00 74.12 91 ASN A C 1
ATOM 749 O O . ASN A 1 91 ? 31.336 -12.216 -22.827 1.00 74.12 91 ASN A O 1
ATOM 753 N N . LEU A 1 92 ? 33.415 -11.875 -22.073 1.00 78.12 92 LEU A N 1
ATOM 754 C CA . LEU A 1 92 ? 33.034 -10.819 -21.127 1.00 78.12 92 LEU A CA 1
ATOM 755 C C . LEU A 1 92 ? 32.324 -9.632 -21.808 1.00 78.12 92 LEU A C 1
ATOM 757 O O . LEU A 1 92 ? 31.413 -9.047 -21.229 1.00 78.12 92 LEU A O 1
ATOM 761 N N . TRP A 1 93 ? 32.712 -9.311 -23.046 1.00 77.50 93 TRP A N 1
ATOM 762 C CA . TRP A 1 93 ? 32.085 -8.260 -23.848 1.00 77.50 93 TRP A CA 1
ATOM 763 C C . TRP A 1 93 ? 30.620 -8.577 -24.164 1.00 77.50 93 TRP A C 1
ATOM 765 O O . TRP A 1 93 ? 29.754 -7.727 -23.976 1.00 77.50 93 TRP A O 1
ATOM 775 N N . HIS A 1 94 ? 30.329 -9.814 -24.567 1.00 75.31 94 HIS A N 1
ATOM 776 C CA . HIS A 1 94 ? 28.970 -10.269 -24.840 1.00 75.31 94 HIS A CA 1
ATOM 777 C C . HIS A 1 94 ? 28.074 -10.148 -23.596 1.00 75.31 94 HIS A C 1
ATOM 779 O O . HIS A 1 94 ? 26.983 -9.582 -23.663 1.00 75.31 94 HIS A O 1
ATOM 785 N N . LEU A 1 95 ? 28.571 -10.570 -22.427 1.00 77.00 95 LEU A N 1
ATOM 786 C CA . LEU A 1 95 ? 27.852 -10.397 -21.161 1.00 77.00 95 LEU A CA 1
ATOM 787 C C . LEU A 1 95 ? 27.603 -8.914 -20.835 1.00 77.00 95 LEU A C 1
ATOM 789 O O . LEU A 1 95 ? 26.539 -8.553 -20.333 1.00 77.00 95 LEU A O 1
ATOM 793 N N . GLN A 1 96 ? 28.568 -8.041 -21.125 1.00 81.75 96 GLN A N 1
ATOM 794 C CA . GLN A 1 96 ? 28.440 -6.609 -20.871 1.00 81.75 96 GLN A CA 1
ATOM 795 C C . GLN A 1 96 ? 27.396 -5.939 -21.775 1.00 81.75 96 GLN A C 1
ATOM 797 O O . GLN A 1 96 ? 26.606 -5.126 -21.285 1.00 81.75 96 GLN A O 1
ATOM 802 N N . VAL A 1 97 ? 27.358 -6.291 -23.064 1.00 81.50 97 VAL A N 1
ATOM 803 C CA . VAL A 1 97 ? 26.327 -5.823 -24.006 1.00 81.50 97 VAL A CA 1
ATOM 804 C C . VAL A 1 97 ? 24.951 -6.250 -23.513 1.00 81.50 97 VAL A C 1
ATOM 806 O O . VAL A 1 97 ? 24.085 -5.399 -23.323 1.00 81.50 97 VAL A O 1
ATOM 809 N N . LEU A 1 98 ? 24.796 -7.526 -23.163 1.00 81.44 98 LEU A N 1
ATOM 810 C CA . LEU A 1 98 ? 23.546 -8.072 -22.650 1.00 81.44 98 LEU A CA 1
ATOM 811 C C . LEU A 1 98 ? 23.018 -7.310 -21.424 1.00 81.44 98 LEU A C 1
ATOM 813 O O . LEU A 1 98 ? 21.867 -6.865 -21.388 1.00 81.44 98 LEU A O 1
ATOM 817 N N . VAL A 1 99 ? 23.863 -7.137 -20.405 1.00 86.00 99 VAL A N 1
ATOM 818 C CA . VAL A 1 99 ? 23.479 -6.429 -19.176 1.00 86.00 99 VAL A CA 1
ATOM 819 C C . VAL A 1 99 ? 23.087 -4.982 -19.485 1.00 86.00 99 VAL A C 1
ATOM 821 O O . VAL A 1 99 ? 22.116 -4.473 -18.920 1.00 86.00 99 VAL A O 1
ATOM 824 N N . THR A 1 100 ? 23.802 -4.332 -20.405 1.00 88.00 100 THR A N 1
ATOM 825 C CA . THR A 1 100 ? 23.544 -2.943 -20.804 1.00 88.00 100 THR A CA 1
ATOM 826 C C . THR A 1 100 ? 22.221 -2.806 -21.554 1.00 88.00 100 THR A C 1
ATOM 828 O O . THR A 1 100 ? 21.424 -1.921 -21.237 1.00 88.00 100 THR A O 1
ATOM 831 N N . GLU A 1 101 ? 21.938 -3.690 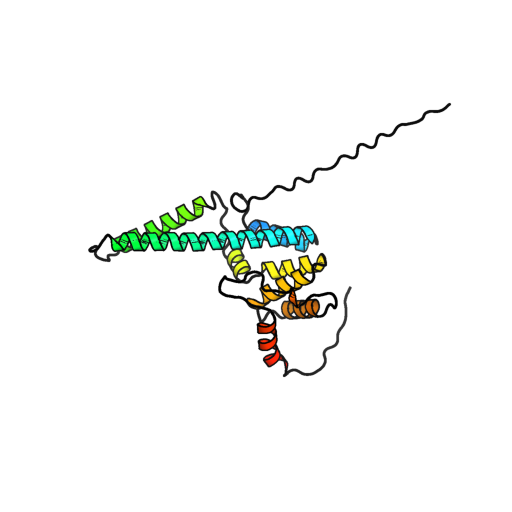-22.508 1.00 87.88 101 GLU A N 1
ATOM 832 C CA . GLU A 1 101 ? 20.691 -3.677 -23.276 1.00 87.88 101 GLU A CA 1
ATOM 833 C C . GLU A 1 101 ? 19.478 -3.970 -22.399 1.00 87.88 101 GLU A C 1
ATOM 835 O O . GLU A 1 101 ? 18.465 -3.265 -22.468 1.00 87.88 101 GLU A O 1
ATOM 840 N N . ARG A 1 102 ? 19.597 -4.951 -21.500 1.00 89.62 102 ARG A N 1
ATOM 841 C CA . ARG A 1 102 ? 18.552 -5.256 -20.524 1.00 89.62 102 ARG A CA 1
ATOM 842 C C . ARG A 1 102 ? 18.290 -4.072 -19.598 1.00 89.62 102 ARG A C 1
ATOM 844 O O . ARG A 1 102 ? 17.129 -3.729 -19.365 1.00 89.62 102 ARG A O 1
ATOM 851 N N . ALA A 1 103 ? 19.340 -3.421 -19.097 1.00 92.06 103 ALA A N 1
ATOM 852 C CA . ALA A 1 103 ? 19.205 -2.218 -18.280 1.00 92.06 103 ALA A CA 1
ATOM 853 C C . ALA A 1 103 ? 18.512 -1.086 -19.056 1.00 92.06 103 ALA A C 1
ATOM 855 O O . ALA A 1 103 ? 17.573 -0.475 -18.543 1.00 92.06 103 ALA A O 1
ATOM 856 N N . LEU A 1 104 ? 18.902 -0.856 -20.313 1.00 93.38 104 LEU A N 1
ATOM 857 C CA . LEU A 1 104 ? 18.296 0.157 -21.175 1.00 93.38 104 LEU A CA 1
ATOM 858 C C . LEU A 1 104 ? 16.812 -0.129 -21.443 1.00 93.38 104 LEU A C 1
ATOM 860 O O . LEU A 1 104 ? 15.992 0.788 -21.381 1.00 93.38 104 LEU A O 1
ATOM 864 N N . CYS A 1 105 ? 16.455 -1.387 -21.710 1.00 94.44 105 CYS A N 1
ATOM 865 C CA . CYS A 1 105 ? 15.069 -1.810 -21.889 1.00 94.44 105 CYS A CA 1
ATOM 866 C C . CYS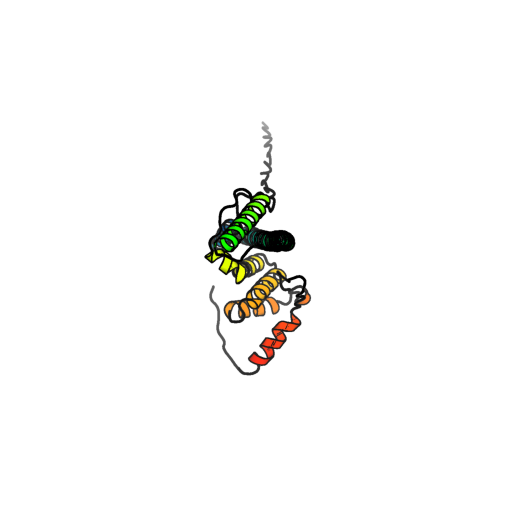 A 1 105 ? 14.234 -1.529 -20.635 1.00 94.44 105 CYS A C 1
ATOM 868 O O . CYS A 1 105 ? 13.175 -0.906 -20.729 1.00 94.44 105 CYS A O 1
ATOM 870 N N . LEU A 1 106 ? 14.732 -1.921 -19.456 1.00 94.12 106 LEU A N 1
ATOM 871 C CA . LEU A 1 106 ? 14.045 -1.693 -18.184 1.00 94.12 106 LEU A CA 1
ATOM 872 C C . LEU A 1 106 ? 13.847 -0.201 -17.913 1.00 94.12 106 LEU A C 1
ATOM 874 O O . LEU A 1 106 ? 12.740 0.206 -17.565 1.00 94.12 106 LEU A O 1
ATOM 878 N N . MET A 1 107 ? 14.882 0.617 -18.121 1.00 92.31 107 MET A N 1
ATOM 879 C CA . MET A 1 107 ? 14.795 2.068 -17.946 1.00 92.31 107 MET A CA 1
ATOM 880 C C . MET A 1 107 ? 13.764 2.694 -18.888 1.00 92.31 107 MET A C 1
ATOM 882 O O . MET A 1 107 ? 12.918 3.465 -18.440 1.00 92.31 107 MET A O 1
ATOM 886 N N . LYS A 1 108 ? 13.798 2.341 -20.181 1.00 94.19 108 LYS A N 1
ATOM 887 C CA . LYS A 1 108 ? 12.829 2.837 -21.169 1.00 94.19 108 LYS A CA 1
ATOM 888 C C . LYS A 1 108 ? 11.410 2.424 -20.799 1.00 94.19 108 LYS A C 1
ATOM 890 O O . LYS A 1 108 ? 10.535 3.278 -20.766 1.00 94.19 108 LYS A O 1
ATOM 895 N N . CYS A 1 109 ? 11.195 1.149 -20.477 1.00 94.50 109 CYS A N 1
ATOM 896 C CA . CYS A 1 109 ? 9.880 0.634 -20.115 1.00 94.50 109 CYS A CA 1
ATOM 897 C C . CYS A 1 109 ? 9.318 1.344 -18.881 1.00 94.50 109 CYS A C 1
ATOM 899 O O . CYS A 1 109 ? 8.212 1.865 -18.934 1.00 94.50 109 CYS A O 1
ATOM 901 N N . GLN A 1 110 ? 10.094 1.458 -17.801 1.00 92.00 110 GLN A N 1
ATOM 902 C CA . GLN A 1 110 ? 9.648 2.161 -16.595 1.00 92.00 110 GLN A CA 1
ATOM 903 C C . GLN A 1 110 ? 9.330 3.632 -16.868 1.00 92.00 110 GLN A C 1
ATOM 905 O O . GLN A 1 110 ? 8.315 4.133 -16.394 1.00 92.00 110 GLN A O 1
ATOM 910 N N . ASN A 1 111 ? 10.153 4.313 -17.670 1.00 91.38 111 ASN A N 1
ATOM 911 C CA . ASN A 1 111 ? 9.943 5.718 -18.006 1.00 91.38 111 ASN A CA 1
ATOM 912 C C . ASN A 1 111 ? 8.703 5.959 -18.888 1.00 91.38 111 ASN A C 1
ATOM 914 O O . ASN A 1 111 ? 8.162 7.060 -18.861 1.00 91.38 111 ASN A O 1
ATOM 918 N N . LEU A 1 112 ? 8.236 4.956 -19.644 1.00 92.38 112 LEU A N 1
ATOM 919 C CA . LEU A 1 112 ? 6.975 5.050 -20.392 1.00 92.38 112 LEU A CA 1
ATOM 920 C C . LEU A 1 112 ? 5.763 5.162 -19.461 1.00 92.38 112 LEU A C 1
ATOM 922 O O . LEU A 1 112 ? 4.847 5.923 -19.754 1.00 92.38 112 LEU A O 1
ATOM 926 N N . TYR A 1 113 ? 5.764 4.420 -18.351 1.00 90.31 113 TYR A N 1
ATOM 927 C CA . TYR A 1 113 ? 4.645 4.404 -17.404 1.00 90.31 113 TYR A CA 1
ATOM 928 C C . TYR A 1 113 ? 4.787 5.435 -16.284 1.00 90.31 113 TYR A C 1
ATOM 930 O O . TYR A 1 113 ? 3.786 5.899 -15.753 1.00 90.31 113 TYR A O 1
ATOM 938 N N . PHE A 1 114 ? 6.019 5.781 -15.907 1.00 91.06 114 PHE A N 1
ATOM 939 C CA . PHE A 1 114 ? 6.313 6.627 -14.751 1.00 91.06 114 PHE A CA 1
ATOM 940 C C . PHE A 1 114 ? 7.279 7.766 -15.103 1.00 91.06 114 PHE A C 1
ATOM 942 O O . PHE A 1 114 ? 8.358 7.870 -14.504 1.00 91.06 114 PHE A O 1
ATOM 949 N N . PRO A 1 115 ? 6.928 8.634 -16.069 1.00 88.69 115 PRO A N 1
ATOM 950 C CA . PRO A 1 115 ? 7.787 9.745 -16.443 1.00 88.69 115 PRO A CA 1
ATOM 951 C C . PRO A 1 115 ? 7.993 10.677 -15.244 1.00 88.69 115 PRO A C 1
ATOM 953 O O . PRO A 1 115 ? 7.040 11.124 -14.610 1.00 88.69 115 PRO A O 1
ATOM 956 N N . ASN A 1 116 ? 9.252 10.996 -14.933 1.00 85.81 116 ASN A N 1
ATOM 957 C CA . ASN A 1 116 ? 9.631 11.894 -13.832 1.00 85.81 116 ASN A CA 1
ATOM 958 C C . ASN A 1 116 ? 9.157 11.455 -12.432 1.00 85.81 116 ASN A C 1
ATOM 960 O O . ASN A 1 116 ? 9.085 12.285 -11.519 1.00 85.81 116 ASN A O 1
ATOM 964 N N . ARG A 1 117 ? 8.836 10.172 -12.229 1.00 87.19 117 ARG A N 1
ATOM 965 C CA . ARG A 1 117 ? 8.437 9.684 -10.906 1.00 87.19 117 ARG A CA 1
ATOM 966 C C . ARG A 1 117 ? 9.629 9.723 -9.939 1.00 87.19 117 ARG A C 1
ATOM 968 O O . ARG A 1 117 ? 10.696 9.201 -10.271 1.00 87.19 117 ARG A O 1
ATOM 975 N N . PRO A 1 118 ? 9.476 10.304 -8.735 1.00 87.19 118 PRO A N 1
ATOM 976 C CA . PRO A 1 118 ? 10.537 10.289 -7.736 1.00 87.19 118 PRO A CA 1
ATOM 977 C C . PRO A 1 118 ? 10.877 8.857 -7.313 1.00 87.19 118 PRO A C 1
ATOM 979 O O . PRO A 1 118 ? 9.975 8.034 -7.129 1.00 87.19 118 PRO A O 1
ATOM 982 N N . ARG A 1 119 ? 12.170 8.580 -7.110 1.00 86.06 119 ARG A N 1
ATOM 983 C CA . ARG A 1 119 ? 12.617 7.306 -6.533 1.00 86.06 119 ARG A CA 1
ATOM 984 C C . ARG A 1 119 ? 12.036 7.126 -5.135 1.00 86.06 119 ARG A C 1
ATOM 986 O O . ARG A 1 119 ? 11.942 8.093 -4.379 1.00 86.06 119 ARG A O 1
ATOM 993 N N . THR A 1 120 ? 11.674 5.892 -4.817 1.00 90.06 120 THR A N 1
ATOM 994 C CA . THR A 1 120 ? 11.292 5.479 -3.469 1.00 90.06 120 THR A CA 1
ATOM 995 C C . THR A 1 120 ? 12.506 4.968 -2.712 1.00 90.06 120 THR A C 1
ATOM 997 O O . THR A 1 120 ? 13.512 4.549 -3.295 1.00 90.06 120 THR A O 1
ATOM 1000 N N . SER A 1 121 ? 12.443 5.085 -1.395 1.00 92.88 121 SER A N 1
ATOM 1001 C CA . SER A 1 121 ? 13.432 4.527 -0.489 1.00 92.88 121 SER A CA 1
ATOM 1002 C C . SER A 1 121 ? 13.217 3.024 -0.332 1.00 92.88 121 SER A C 1
ATOM 1004 O O . SER A 1 121 ? 12.090 2.543 -0.223 1.00 92.88 121 SER A O 1
ATOM 1006 N N . LYS A 1 122 ? 14.327 2.284 -0.255 1.00 92.94 122 LYS A N 1
ATOM 1007 C CA . LYS A 1 122 ? 14.300 0.831 -0.058 1.00 92.94 122 LYS A CA 1
ATOM 1008 C C . LYS A 1 122 ? 13.570 0.432 1.230 1.00 92.94 122 LYS A C 1
ATOM 1010 O O . LYS A 1 122 ? 12.902 -0.590 1.271 1.00 92.94 122 LYS A O 1
ATOM 1015 N N . GLU A 1 123 ? 13.680 1.251 2.271 1.00 94.94 123 GLU A N 1
ATOM 1016 C CA . GLU A 1 123 ? 12.993 1.013 3.540 1.00 94.94 123 GLU A CA 1
ATOM 1017 C C . GLU A 1 123 ? 11.468 1.023 3.385 1.00 94.94 123 GLU A C 1
ATOM 1019 O O . GLU A 1 123 ? 10.786 0.153 3.925 1.00 94.94 123 GLU A O 1
ATOM 1024 N N . VAL A 1 124 ? 10.924 1.958 2.602 1.00 94.69 124 VAL A N 1
ATOM 1025 C CA . VAL A 1 124 ? 9.481 2.004 2.342 1.00 94.69 124 VAL A CA 1
ATOM 1026 C C . VAL A 1 124 ? 9.057 0.837 1.451 1.00 94.69 124 VAL A C 1
ATOM 1028 O O . VAL A 1 124 ? 8.024 0.231 1.720 1.00 94.69 124 VAL A O 1
ATOM 1031 N N . ASP A 1 125 ? 9.866 0.445 0.462 1.00 94.38 125 ASP A N 1
ATOM 1032 C CA . ASP A 1 125 ? 9.591 -0.766 -0.325 1.00 94.38 125 ASP A CA 1
ATOM 1033 C C . ASP A 1 125 ? 9.455 -2.003 0.590 1.00 94.38 125 ASP A C 1
ATOM 1035 O O . ASP A 1 125 ? 8.462 -2.729 0.509 1.00 94.38 125 ASP A O 1
ATOM 1039 N N . GLU A 1 126 ? 10.391 -2.195 1.529 1.00 96.12 126 GLU A N 1
ATOM 1040 C CA . GLU A 1 126 ? 10.366 -3.297 2.504 1.00 96.12 126 GLU A CA 1
ATOM 1041 C C . GLU A 1 126 ? 9.144 -3.237 3.439 1.00 96.12 126 GLU A C 1
ATOM 1043 O O . GLU A 1 126 ? 8.579 -4.274 3.802 1.00 96.12 126 GLU A O 1
ATOM 1048 N N . GLN A 1 127 ? 8.703 -2.038 3.832 1.00 97.19 127 GLN A N 1
ATOM 1049 C CA . GLN A 1 127 ? 7.486 -1.857 4.628 1.00 97.19 127 GLN A CA 1
ATOM 1050 C C . GLN A 1 127 ? 6.233 -2.305 3.867 1.00 97.19 127 GLN A C 1
ATOM 1052 O O . GLN A 1 127 ? 5.377 -2.988 4.436 1.00 97.19 127 GLN A O 1
ATOM 1057 N N . PHE A 1 128 ? 6.122 -1.963 2.585 1.00 97.25 128 PHE A N 1
ATOM 1058 C CA . PHE A 1 128 ? 4.994 -2.373 1.749 1.00 97.25 128 PHE A CA 1
ATOM 1059 C C . PHE A 1 128 ? 5.025 -3.871 1.405 1.00 97.25 128 PHE A C 1
ATOM 1061 O O . PHE A 1 128 ? 3.971 -4.515 1.368 1.00 97.25 128 PHE A O 1
ATOM 1068 N N . GLU A 1 129 ? 6.210 -4.461 1.227 1.00 94.81 129 GLU A N 1
ATOM 1069 C CA . GLU A 1 129 ? 6.370 -5.915 1.089 1.00 94.81 129 GLU A CA 1
ATOM 1070 C C . GLU A 1 129 ? 5.862 -6.647 2.338 1.00 94.81 129 GLU A C 1
ATOM 1072 O O . GLU A 1 129 ? 5.092 -7.599 2.224 1.00 94.81 129 GLU A O 1
ATOM 1077 N N . LYS A 1 130 ? 6.199 -6.138 3.531 1.00 96.25 130 LYS A N 1
ATOM 1078 C CA . LYS A 1 130 ? 5.719 -6.643 4.829 1.00 96.25 130 LYS A CA 1
ATOM 1079 C C . LYS A 1 130 ? 4.300 -6.193 5.183 1.00 96.25 130 LYS A C 1
ATOM 1081 O O . LYS A 1 130 ? 3.854 -6.437 6.299 1.00 96.25 130 LYS A O 1
ATOM 1086 N N . LYS A 1 131 ? 3.576 -5.526 4.280 1.00 97.38 131 LYS A N 1
ATOM 1087 C CA . LYS A 1 131 ? 2.193 -5.065 4.504 1.00 97.38 131 LYS A CA 1
ATOM 1088 C C . LYS A 1 131 ? 2.012 -4.109 5.682 1.00 97.38 131 LYS A C 1
ATOM 1090 O O . LYS A 1 131 ? 0.894 -3.942 6.155 1.00 97.38 131 LYS A O 1
ATOM 1095 N N . VAL A 1 132 ? 3.064 -3.404 6.099 1.00 97.88 132 VAL A N 1
ATOM 1096 C CA . VAL A 1 132 ? 3.022 -2.420 7.196 1.00 97.88 132 VAL A CA 1
ATOM 1097 C C . VAL A 1 132 ? 1.944 -1.340 7.019 1.00 97.88 132 VAL A C 1
ATOM 1099 O O . VAL A 1 132 ? 1.311 -1.019 8.022 1.00 97.88 132 VAL A O 1
ATOM 1102 N N . PRO A 1 133 ? 1.627 -0.826 5.812 1.00 98.56 133 PRO A N 1
ATOM 1103 C CA . PRO A 1 133 ? 0.521 0.123 5.652 1.00 98.56 133 PRO A CA 1
ATOM 1104 C C . PRO A 1 133 ? -0.822 -0.371 6.211 1.00 98.56 133 PRO A C 1
ATOM 1106 O O . PRO A 1 133 ? -1.573 0.412 6.792 1.00 98.56 133 PRO A O 1
ATOM 1109 N N . TYR A 1 134 ? -1.092 -1.680 6.149 1.00 98.44 134 TYR A N 1
ATOM 1110 C CA . TYR A 1 134 ? -2.304 -2.270 6.721 1.00 98.44 134 TYR A CA 1
ATOM 1111 C C . TYR A 1 134 ? -2.348 -2.216 8.254 1.00 98.44 134 TYR A C 1
ATOM 1113 O O . TYR A 1 134 ? -3.439 -2.238 8.820 1.00 98.44 134 TYR A O 1
ATOM 1121 N N . ASN A 1 135 ? -1.199 -2.093 8.930 1.00 97.62 135 ASN A N 1
ATOM 1122 C CA . ASN A 1 135 ? -1.125 -1.902 10.382 1.00 97.62 135 ASN A CA 1
ATOM 1123 C C . ASN A 1 135 ? -1.727 -0.557 10.820 1.00 97.62 135 ASN A C 1
ATOM 1125 O O . ASN A 1 135 ? -2.405 -0.476 11.844 1.00 97.62 135 ASN A O 1
ATOM 1129 N N . TYR A 1 136 ? -1.519 0.490 10.021 1.00 98.19 136 TYR A N 1
ATOM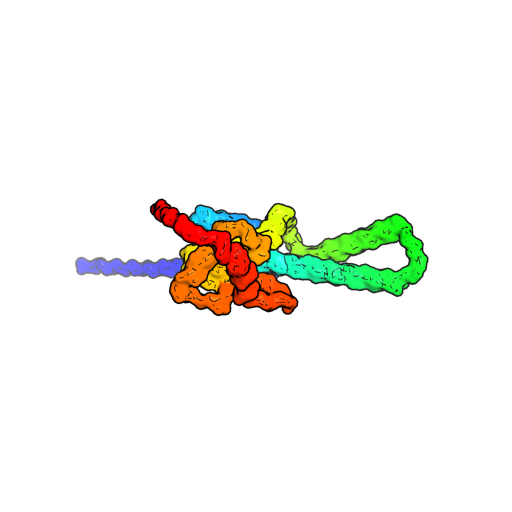 1130 C CA . TYR A 1 136 ? -2.140 1.795 10.242 1.00 98.19 136 TYR A CA 1
ATOM 1131 C C . TYR A 1 136 ? -3.585 1.803 9.741 1.00 98.19 136 TYR A C 1
ATOM 1133 O O . TYR A 1 136 ? -4.495 2.219 10.460 1.00 98.19 136 TYR A O 1
ATOM 1141 N N . LEU A 1 137 ? -3.810 1.279 8.531 1.00 98.56 137 LEU A N 1
ATOM 1142 C CA . LEU A 1 137 ? -5.112 1.322 7.871 1.00 98.56 137 LEU A CA 1
ATOM 1143 C C . LEU A 1 137 ? -6.204 0.586 8.657 1.00 98.56 137 LEU A C 1
ATOM 1145 O O . LEU A 1 137 ? -7.326 1.080 8.735 1.00 98.56 137 LEU A O 1
ATOM 1149 N N . GLN A 1 138 ? -5.884 -0.544 9.301 1.00 98.25 138 GLN A N 1
ATOM 1150 C CA . GLN A 1 138 ? -6.847 -1.256 10.150 1.00 98.25 138 GLN A CA 1
ATOM 1151 C C . GLN A 1 138 ? -7.391 -0.374 11.279 1.00 98.25 138 GLN A C 1
ATOM 1153 O O . GLN A 1 138 ? -8.602 -0.349 11.495 1.00 98.25 138 GLN A O 1
ATOM 1158 N N . LEU A 1 139 ? -6.535 0.417 11.940 1.00 98.19 139 LEU A N 1
ATOM 1159 C CA . LEU A 1 139 ? -6.996 1.301 13.007 1.00 98.19 139 LEU A CA 1
ATOM 1160 C C . LEU A 1 139 ? -7.768 2.488 12.435 1.00 98.19 139 LEU A C 1
ATOM 1162 O O . LEU A 1 139 ? -8.771 2.890 13.016 1.00 98.19 139 LEU A O 1
ATOM 1166 N N . CYS A 1 140 ? -7.348 3.025 11.287 1.00 98.50 140 CYS A N 1
ATOM 1167 C CA . CYS A 1 140 ? -8.072 4.111 10.631 1.00 98.50 140 CYS A CA 1
ATOM 1168 C C . CYS A 1 140 ? -9.492 3.689 10.234 1.00 98.50 140 CYS A C 1
ATOM 1170 O O . CYS A 1 140 ? -10.430 4.411 10.564 1.00 98.50 140 CYS A O 1
ATOM 1172 N N . HIS A 1 141 ? -9.672 2.499 9.648 1.00 98.44 141 HIS A N 1
ATOM 1173 C CA . HIS A 1 141 ? -10.999 1.931 9.384 1.00 98.44 141 HIS A CA 1
ATOM 1174 C C . HIS A 1 141 ? -11.798 1.696 10.663 1.00 98.44 141 HIS A C 1
ATOM 1176 O O . HIS A 1 141 ? -12.976 2.040 10.717 1.00 98.44 141 HIS A O 1
ATOM 1182 N N . PHE A 1 142 ? -11.165 1.162 11.710 1.00 97.44 142 PHE A N 1
ATOM 1183 C CA . PHE A 1 142 ? -11.832 0.952 12.993 1.00 97.44 142 PHE A CA 1
ATOM 1184 C C . PHE A 1 142 ? -12.359 2.269 13.584 1.00 97.44 142 PHE A C 1
ATOM 1186 O O . PHE A 1 142 ? -13.495 2.332 14.046 1.00 97.44 142 PHE A O 1
ATOM 1193 N N . LYS A 1 143 ? -11.570 3.347 13.512 1.00 98.00 143 LYS A N 1
ATOM 1194 C CA . LYS A 1 143 ? -11.947 4.680 14.008 1.00 98.00 143 LYS A CA 1
ATOM 1195 C C . LYS A 1 143 ? -13.051 5.361 13.196 1.00 98.00 143 LYS A C 1
ATOM 1197 O O . LYS A 1 143 ? -13.679 6.277 13.719 1.00 98.00 143 LYS A O 1
ATOM 1202 N N . VAL A 1 144 ? -13.289 4.938 11.954 1.00 97.88 144 VAL A N 1
ATOM 1203 C CA . VAL A 1 144 ? -14.432 5.387 11.135 1.00 97.88 144 VAL A CA 1
ATOM 1204 C C . VAL A 1 144 ? -15.565 4.356 11.075 1.00 97.88 144 VAL A C 1
ATOM 1206 O O . VAL A 1 144 ? -16.434 4.472 10.217 1.00 97.88 144 VAL A O 1
ATOM 1209 N N . GLU A 1 145 ? -15.562 3.372 11.982 1.00 96.12 145 GLU A N 1
ATOM 1210 C CA . GLU A 1 145 ? -16.604 2.343 12.135 1.00 96.12 145 GLU A CA 1
ATOM 1211 C C . GLU A 1 145 ? -16.755 1.394 10.926 1.00 96.12 145 GLU A C 1
ATOM 1213 O O . GLU A 1 145 ? -17.770 0.722 10.759 1.00 96.12 145 GLU A O 1
ATOM 1218 N N . GLU A 1 146 ? -15.716 1.255 10.097 1.00 95.94 146 GLU A N 1
ATOM 1219 C CA . GLU A 1 146 ? -15.672 0.298 8.984 1.00 95.94 146 GLU A CA 1
ATOM 1220 C C . GLU A 1 146 ? -15.064 -1.045 9.434 1.00 95.94 146 GLU A C 1
ATOM 1222 O O . GLU A 1 146 ? -13.966 -1.439 9.025 1.00 95.94 146 GLU A O 1
ATOM 1227 N N . LEU A 1 147 ? -15.779 -1.755 10.310 1.00 94.69 147 LEU A N 1
ATOM 1228 C CA . LEU A 1 147 ? -15.270 -2.925 11.039 1.00 94.69 147 LEU A CA 1
ATOM 1229 C C . LEU A 1 147 ? -14.797 -4.075 10.134 1.00 94.69 147 LEU A C 1
ATOM 1231 O O . LEU A 1 147 ? -13.718 -4.626 10.361 1.00 94.69 147 LEU A O 1
ATOM 1235 N N . GLU A 1 148 ? -15.536 -4.428 9.076 1.00 94.25 148 GLU A N 1
ATOM 1236 C CA . GLU A 1 148 ? -15.121 -5.509 8.169 1.00 94.25 148 GLU A CA 1
ATOM 1237 C C . GLU A 1 148 ? -13.841 -5.163 7.397 1.00 94.25 148 GLU A C 1
ATOM 1239 O O . GLU A 1 148 ? -13.013 -6.042 7.125 1.00 94.25 148 GLU A O 1
ATOM 1244 N N . LYS A 1 149 ? -13.647 -3.882 7.058 1.00 96.38 149 LYS A N 1
ATOM 1245 C CA . LYS A 1 149 ? -12.412 -3.416 6.416 1.00 96.38 149 LYS A CA 1
ATOM 1246 C C . LYS A 1 149 ? -11.252 -3.416 7.404 1.00 96.38 149 LYS A C 1
ATOM 1248 O O . LYS A 1 149 ? -10.171 -3.883 7.046 1.00 96.38 149 LYS A O 1
ATOM 1253 N N . ALA A 1 150 ? -11.481 -2.980 8.644 1.00 97.56 150 ALA A N 1
ATOM 1254 C CA . ALA A 1 150 ? -10.486 -3.042 9.713 1.00 97.56 150 ALA A CA 1
ATOM 1255 C C . ALA A 1 150 ? -9.994 -4.481 9.930 1.00 97.56 150 ALA A C 1
ATOM 1257 O O . ALA A 1 150 ? -8.791 -4.746 9.875 1.00 97.56 150 ALA A O 1
ATOM 1258 N N . ALA A 1 151 ? -10.923 -5.435 10.051 1.00 96.44 151 ALA A N 1
ATOM 1259 C CA . ALA A 1 151 ? -10.607 -6.856 10.157 1.00 96.44 151 ALA A CA 1
ATOM 1260 C C . ALA A 1 151 ? -9.862 -7.389 8.922 1.00 96.44 151 ALA A C 1
ATOM 1262 O O . ALA A 1 151 ? -8.903 -8.146 9.065 1.00 96.44 151 ALA A O 1
ATOM 1263 N N . SER A 1 152 ? -10.241 -6.968 7.710 1.00 96.50 152 SER A N 1
ATOM 1264 C CA . SER A 1 152 ? -9.579 -7.412 6.471 1.00 96.50 152 SER A CA 1
ATOM 1265 C C . SER A 1 152 ? -8.146 -6.889 6.370 1.00 96.50 152 SER A C 1
ATOM 1267 O O . SER A 1 152 ? -7.248 -7.606 5.924 1.00 96.50 152 SER A O 1
ATOM 1269 N N . CYS A 1 153 ? -7.905 -5.662 6.836 1.00 97.88 153 CYS A N 1
ATOM 1270 C CA . CYS A 1 153 ? -6.572 -5.074 6.921 1.00 97.88 153 CYS A CA 1
ATOM 1271 C C . CYS A 1 153 ? -5.707 -5.804 7.956 1.00 97.88 153 CYS A C 1
ATOM 1273 O O . CYS A 1 153 ? -4.593 -6.220 7.636 1.00 97.88 153 CYS A O 1
ATOM 1275 N N . ALA A 1 154 ? -6.237 -6.043 9.160 1.00 97.62 154 ALA A N 1
ATOM 1276 C CA . ALA A 1 154 ? -5.542 -6.791 10.206 1.00 97.62 154 ALA A CA 1
ATOM 1277 C C . ALA A 1 154 ? -5.190 -8.220 9.753 1.00 97.62 154 ALA A C 1
ATOM 1279 O O . ALA A 1 154 ? -4.057 -8.677 9.919 1.00 97.62 154 ALA A O 1
ATOM 1280 N N . TYR A 1 155 ? -6.131 -8.902 9.098 1.00 95.00 155 TYR A N 1
ATOM 1281 C CA . TYR A 1 155 ? -5.912 -10.220 8.506 1.00 95.00 155 TYR A CA 1
ATOM 1282 C C . TYR A 1 155 ? -4.838 -10.194 7.409 1.00 95.00 155 TYR A C 1
ATOM 1284 O O . TYR A 1 155 ? -3.925 -11.020 7.411 1.00 95.00 155 TYR A O 1
ATOM 1292 N N . THR A 1 156 ? -4.896 -9.207 6.511 1.00 95.62 156 THR A N 1
ATOM 1293 C CA . THR A 1 156 ? -3.903 -9.012 5.444 1.00 95.62 156 THR A CA 1
ATOM 1294 C C . THR A 1 156 ? -2.497 -8.798 6.005 1.00 95.62 156 THR A C 1
ATOM 1296 O O . THR A 1 156 ? -1.544 -9.402 5.512 1.00 95.62 156 THR A O 1
ATOM 1299 N N . PHE A 1 157 ? -2.361 -8.013 7.073 1.00 97.06 157 PHE A N 1
ATOM 1300 C CA . PHE A 1 157 ? -1.089 -7.818 7.763 1.00 97.06 157 PHE A CA 1
ATOM 1301 C C . PHE A 1 157 ? -0.556 -9.120 8.384 1.00 97.06 157 PHE A C 1
ATOM 1303 O O . PHE A 1 157 ? 0.622 -9.445 8.226 1.00 97.06 157 PHE A O 1
ATOM 1310 N N . LEU A 1 158 ? -1.414 -9.889 9.063 1.00 95.94 158 LEU A N 1
ATOM 1311 C CA . LEU A 1 158 ? -1.024 -11.117 9.766 1.00 95.94 158 LEU A CA 1
ATOM 1312 C C . LEU A 1 158 ? -0.589 -12.252 8.837 1.00 95.94 158 LEU A C 1
ATOM 1314 O O . LEU A 1 158 ? 0.251 -13.052 9.238 1.00 95.94 158 LEU A O 1
ATOM 1318 N N . ILE A 1 159 ? -1.087 -12.305 7.596 1.00 93.00 159 ILE A N 1
ATOM 1319 C CA . ILE A 1 159 ? -0.600 -13.268 6.590 1.00 93.00 159 ILE A CA 1
ATOM 1320 C C . ILE A 1 159 ? 0.914 -13.122 6.376 1.00 93.00 159 ILE A C 1
ATOM 1322 O O . ILE A 1 159 ? 1.610 -14.121 6.204 1.00 93.00 159 ILE A O 1
ATOM 1326 N N . HIS A 1 160 ? 1.428 -11.890 6.416 1.00 92.00 160 HIS A N 1
ATOM 1327 C CA . HIS A 1 160 ? 2.850 -11.590 6.206 1.00 92.00 160 HIS A CA 1
ATOM 1328 C C . HIS A 1 160 ? 3.635 -11.466 7.517 1.00 92.00 160 HIS A C 1
ATOM 1330 O O . HIS A 1 160 ? 4.856 -11.600 7.518 1.00 92.00 160 HIS A O 1
ATOM 1336 N N . ASN A 1 161 ? 2.946 -11.256 8.642 1.00 93.94 161 ASN A N 1
ATOM 1337 C CA . ASN A 1 161 ? 3.546 -11.034 9.959 1.00 93.94 161 ASN A CA 1
ATOM 1338 C C . ASN A 1 161 ? 2.857 -11.900 11.032 1.00 93.94 161 ASN A C 1
ATOM 1340 O O . ASN A 1 161 ? 2.258 -11.364 11.970 1.00 93.94 161 ASN A O 1
ATOM 1344 N N . PRO A 1 162 ? 2.928 -13.240 10.938 1.00 94.06 162 PRO A N 1
ATOM 1345 C CA . PRO A 1 162 ? 2.118 -14.132 11.768 1.00 94.06 162 PRO A CA 1
ATOM 1346 C C . PRO A 1 162 ? 2.450 -14.056 13.262 1.00 94.06 162 PRO A C 1
ATOM 1348 O O . PRO A 1 162 ? 1.607 -14.404 14.077 1.00 94.06 162 PRO A O 1
ATOM 1351 N N . GLY A 1 163 ? 3.648 -13.598 13.641 1.00 92.06 163 GLY A N 1
ATOM 1352 C CA . GLY A 1 163 ? 4.072 -13.454 15.040 1.00 92.06 163 GLY A CA 1
ATOM 1353 C C . GLY A 1 163 ? 3.700 -12.124 15.705 1.00 92.06 163 GLY A C 1
ATOM 1354 O O . GLY A 1 163 ? 4.138 -11.873 16.821 1.00 92.06 163 GLY A O 1
ATOM 1355 N N . HIS A 1 164 ? 2.955 -11.241 15.036 1.00 95.19 164 HIS A N 1
ATOM 1356 C CA . HIS A 1 164 ? 2.664 -9.910 15.570 1.00 95.19 164 HIS A CA 1
ATOM 1357 C C . HIS A 1 164 ? 1.486 -9.929 16.559 1.00 95.19 164 HIS A C 1
ATOM 1359 O O . HIS A 1 164 ? 0.329 -9.738 16.175 1.00 95.19 164 HIS A O 1
ATOM 1365 N N . GLU A 1 165 ? 1.792 -10.127 17.842 1.00 95.88 165 GLU A N 1
ATOM 1366 C CA . GLU A 1 165 ? 0.823 -10.329 18.932 1.00 95.88 165 GLU A CA 1
ATOM 1367 C C . GLU A 1 165 ? -0.259 -9.245 18.999 1.00 95.88 165 GLU A C 1
ATOM 1369 O O . GLU A 1 165 ? -1.447 -9.558 19.011 1.00 95.88 165 GLU A O 1
ATOM 1374 N N . VAL A 1 166 ? 0.123 -7.964 18.929 1.00 95.62 166 VAL A N 1
ATOM 1375 C CA . VAL A 1 166 ? -0.837 -6.845 18.981 1.00 95.62 166 VAL A CA 1
ATOM 1376 C C . VAL A 1 166 ? -1.868 -6.934 17.852 1.00 95.62 166 VAL A C 1
ATOM 1378 O O . VAL A 1 166 ? -3.047 -6.664 18.061 1.00 95.62 166 VAL A O 1
ATOM 1381 N N . MET A 1 167 ? -1.457 -7.374 16.659 1.00 96.56 167 MET A N 1
ATOM 1382 C CA . MET A 1 167 ? -2.386 -7.468 15.529 1.00 96.56 167 MET A CA 1
ATOM 1383 C C . MET A 1 167 ? -3.293 -8.693 15.653 1.00 96.56 167 MET A C 1
ATOM 1385 O O . MET A 1 167 ? -4.451 -8.637 15.246 1.00 96.56 167 MET A O 1
ATOM 1389 N N . GLN A 1 168 ? -2.799 -9.789 16.236 1.00 96.00 168 GLN A N 1
ATOM 1390 C CA . GLN A 1 168 ? -3.636 -10.948 16.544 1.00 96.00 168 GLN A CA 1
ATOM 1391 C C . GLN A 1 168 ? -4.754 -10.559 17.513 1.00 96.00 168 GLN A C 1
ATOM 1393 O O . GLN A 1 168 ? -5.913 -10.878 17.254 1.00 96.00 168 GLN A O 1
ATOM 1398 N N . THR A 1 169 ? -4.420 -9.817 18.570 1.00 95.69 169 THR A N 1
ATOM 1399 C CA . THR A 1 169 ? -5.398 -9.299 19.532 1.00 95.69 169 THR A CA 1
ATOM 1400 C C . THR A 1 169 ? -6.398 -8.359 18.860 1.00 95.69 169 THR A C 1
ATOM 1402 O O . THR A 1 169 ? -7.600 -8.528 19.051 1.00 95.69 169 THR A O 1
ATOM 1405 N N . ASN A 1 170 ? -5.940 -7.430 18.011 1.00 95.56 170 ASN A N 1
ATOM 1406 C CA . ASN A 1 170 ? -6.836 -6.534 17.270 1.00 95.56 170 ASN A CA 1
ATOM 1407 C C . ASN A 1 170 ? -7.804 -7.307 16.366 1.00 95.56 170 ASN A C 1
ATOM 1409 O O . ASN A 1 170 ? -9.005 -7.049 16.386 1.00 95.56 170 ASN A O 1
ATOM 1413 N N . LEU A 1 171 ? -7.308 -8.287 15.601 1.00 94.94 171 LEU A N 1
ATOM 1414 C CA . LEU A 1 171 ? -8.152 -9.099 14.725 1.00 94.94 171 LEU A CA 1
ATOM 1415 C C . LEU A 1 171 ? -9.180 -9.908 15.525 1.00 94.94 171 LEU A C 1
ATOM 1417 O O . LEU A 1 171 ? -10.347 -9.946 15.143 1.00 94.94 171 LEU A O 1
ATOM 1421 N N . GLN A 1 172 ? -8.769 -10.533 16.632 1.00 93.44 172 GLN A N 1
ATOM 1422 C CA . GLN A 1 172 ? -9.684 -11.255 17.521 1.00 93.44 172 GLN A CA 1
ATOM 1423 C C . GLN A 1 172 ? -10.765 -10.328 18.076 1.00 93.44 172 GLN A C 1
ATOM 1425 O O . GLN A 1 172 ? -11.939 -10.691 18.074 1.00 93.44 172 GLN A O 1
ATOM 1430 N N . TYR A 1 173 ? -10.380 -9.120 18.492 1.00 93.75 173 TYR A N 1
ATOM 1431 C CA . TYR A 1 173 ? -11.313 -8.113 18.976 1.00 93.75 173 TYR A CA 1
ATOM 1432 C C . TYR A 1 173 ? -12.327 -7.713 17.896 1.00 93.75 173 TYR A C 1
ATOM 1434 O O . TYR A 1 173 ? -13.526 -7.768 18.152 1.00 93.75 173 TYR A O 1
ATOM 1442 N N . TYR A 1 174 ? -11.884 -7.397 16.673 1.00 93.00 174 TYR A N 1
ATOM 1443 C CA . TYR A 1 174 ? -12.792 -7.045 15.574 1.00 93.00 174 TYR A CA 1
ATOM 1444 C C . TYR A 1 174 ? -13.764 -8.176 15.237 1.00 93.00 174 TYR A C 1
ATOM 1446 O O . TYR A 1 174 ? -14.949 -7.925 15.045 1.00 93.00 174 TYR A O 1
ATOM 1454 N N . MET A 1 175 ? -13.283 -9.421 15.223 1.00 88.69 175 MET A N 1
ATOM 1455 C CA . MET A 1 175 ? -14.098 -10.607 14.941 1.00 88.69 175 MET A CA 1
ATOM 1456 C C . MET A 1 175 ? -15.116 -10.938 16.039 1.00 88.69 175 MET A C 1
ATOM 1458 O O . MET A 1 175 ? -16.075 -11.658 15.774 1.00 88.69 175 MET A O 1
ATOM 1462 N N . ALA A 1 176 ? -14.916 -10.439 17.260 1.00 91.31 176 ALA A N 1
ATOM 1463 C CA . ALA A 1 176 ? -15.827 -10.653 18.380 1.00 91.31 176 ALA A CA 1
ATOM 1464 C C . ALA A 1 176 ? -16.982 -9.636 18.429 1.00 91.31 176 ALA A C 1
ATOM 1466 O O . ALA A 1 176 ? -17.909 -9.815 19.220 1.00 91.31 176 ALA A O 1
ATOM 1467 N N . ILE A 1 177 ? -16.943 -8.574 17.614 1.00 92.31 177 ILE A N 1
ATOM 1468 C CA . ILE A 1 177 ? -18.008 -7.566 17.572 1.00 92.31 177 ILE A CA 1
ATOM 1469 C C . ILE A 1 177 ? -19.248 -8.183 16.900 1.00 92.31 177 ILE A C 1
ATOM 1471 O O . ILE A 1 177 ? -19.147 -8.598 15.748 1.00 92.31 177 ILE A O 1
ATOM 1475 N N . PRO A 1 178 ? -20.425 -8.224 17.559 1.00 87.81 178 PRO A N 1
ATOM 1476 C CA . PRO A 1 178 ? -21.609 -8.918 17.035 1.00 87.81 178 PRO A CA 1
ATOM 1477 C C . PRO A 1 178 ? -22.079 -8.459 15.649 1.00 87.81 178 PRO A C 1
ATOM 1479 O O . PRO A 1 178 ? -22.645 -9.252 14.900 1.00 87.81 178 PRO A O 1
ATOM 1482 N N . ASP A 1 179 ? -21.832 -7.196 15.303 1.00 86.06 179 ASP A N 1
ATOM 1483 C CA . ASP A 1 179 ? -22.263 -6.604 14.035 1.00 86.06 179 ASP A CA 1
ATOM 1484 C C . ASP A 1 179 ? -21.352 -6.962 12.847 1.00 86.06 179 ASP A C 1
ATOM 1486 O O . ASP A 1 179 ? -21.684 -6.652 11.699 1.00 86.06 179 ASP A O 1
ATOM 1490 N N . ILE A 1 180 ? -20.213 -7.630 13.082 1.00 87.25 180 ILE A N 1
ATOM 1491 C CA . ILE A 1 180 ? -19.272 -7.965 12.014 1.00 87.25 180 ILE A CA 1
ATOM 1492 C C . ILE A 1 180 ? -19.750 -9.163 11.187 1.00 87.25 180 ILE A C 1
ATOM 1494 O O . ILE A 1 180 ? -20.050 -10.251 11.682 1.00 87.25 180 ILE A O 1
ATOM 1498 N N . LYS A 1 181 ? -19.749 -8.991 9.866 1.00 88.25 181 LYS A N 1
ATOM 1499 C CA . LYS A 1 181 ? -19.995 -10.074 8.911 1.00 88.25 181 LYS A CA 1
ATOM 1500 C C . LYS A 1 181 ? -18.680 -10.774 8.590 1.00 88.25 181 LYS A C 1
ATOM 1502 O O . LYS A 1 181 ? -17.957 -10.366 7.684 1.00 88.25 181 LYS A O 1
ATOM 1507 N N . VAL A 1 182 ? -18.351 -11.805 9.371 1.00 83.31 182 VAL A N 1
ATOM 1508 C CA . VAL A 1 182 ? -17.082 -12.559 9.273 1.00 83.31 182 VAL A CA 1
ATOM 1509 C C . VAL A 1 182 ? -16.825 -13.086 7.854 1.00 83.31 182 VAL A C 1
ATOM 1511 O O . VAL A 1 182 ? -15.682 -13.121 7.405 1.00 83.31 182 VAL A O 1
ATOM 1514 N N . ASP A 1 183 ? -17.879 -13.432 7.113 1.00 84.94 183 ASP A N 1
ATOM 1515 C CA . ASP A 1 183 ? -17.837 -13.875 5.715 1.00 84.94 183 ASP A CA 1
ATOM 1516 C C . ASP A 1 183 ? -17.321 -12.808 4.734 1.00 84.94 183 ASP A C 1
ATOM 1518 O O . ASP A 1 183 ? -16.829 -13.146 3.658 1.00 84.94 183 ASP A O 1
ATOM 1522 N N . LYS A 1 184 ? -17.388 -11.524 5.102 1.00 86.12 184 LYS A N 1
ATOM 1523 C CA . LYS A 1 184 ? -16.863 -10.416 4.293 1.00 86.12 184 LYS A CA 1
ATOM 1524 C C . LYS A 1 184 ? -15.392 -10.125 4.534 1.00 86.12 184 LYS A C 1
ATOM 1526 O O . LYS A 1 184 ? -14.785 -9.401 3.740 1.00 86.12 184 LYS A O 1
ATOM 1531 N N . VAL A 1 185 ? -14.824 -10.635 5.621 1.00 89.19 185 VAL A N 1
ATOM 1532 C CA . VAL A 1 185 ? -13.418 -10.403 5.919 1.00 89.19 185 VAL A CA 1
ATOM 1533 C C . VAL A 1 185 ? -12.580 -11.257 4.961 1.00 89.19 185 VAL A C 1
ATOM 1535 O O . VAL A 1 185 ? -12.858 -12.436 4.734 1.00 89.19 185 VAL A O 1
ATOM 1538 N N . ARG A 1 186 ? -11.564 -10.658 4.339 1.00 89.88 186 ARG A N 1
ATOM 1539 C CA . ARG A 1 186 ? -10.773 -11.319 3.290 1.00 89.88 186 ARG A CA 1
ATOM 1540 C C . ARG A 1 186 ? -9.349 -10.797 3.222 1.00 89.88 186 ARG A C 1
ATOM 1542 O O . ARG A 1 186 ? -9.048 -9.708 3.704 1.00 89.88 186 ARG A O 1
ATOM 1549 N N . TYR A 1 187 ? -8.481 -11.574 2.580 1.00 90.19 187 TYR A N 1
ATOM 1550 C CA . TYR A 1 187 ? -7.172 -11.082 2.169 1.00 90.19 187 TYR A CA 1
ATOM 1551 C C . TYR A 1 187 ? -7.345 -10.032 1.064 1.00 90.19 187 TYR A C 1
ATOM 1553 O O . TYR A 1 187 ? -8.096 -10.259 0.114 1.00 90.19 187 TYR A O 1
ATOM 1561 N N . LEU A 1 188 ? -6.681 -8.883 1.206 1.00 91.12 188 LEU A N 1
ATOM 1562 C CA . LEU A 1 188 ? -6.864 -7.725 0.326 1.00 91.12 188 LEU A CA 1
ATOM 1563 C C . LEU A 1 188 ? -5.896 -7.677 -0.864 1.00 91.12 188 LEU A C 1
ATOM 1565 O O . LEU A 1 188 ? -6.147 -6.925 -1.797 1.00 91.12 188 LEU A O 1
ATOM 1569 N N . GLU A 1 189 ? -4.851 -8.509 -0.884 1.00 87.44 189 GLU A N 1
ATOM 1570 C CA . GLU A 1 189 ? -3.924 -8.606 -2.024 1.00 87.44 189 GLU A CA 1
ATOM 1571 C C . GLU A 1 189 ? -3.782 -10.041 -2.580 1.00 87.44 189 GLU A C 1
ATOM 1573 O O . GLU A 1 189 ? -2.662 -10.551 -2.698 1.00 87.44 189 GLU A O 1
ATOM 1578 N N . PRO A 1 190 ? -4.881 -10.751 -2.898 1.00 76.50 190 PRO A N 1
ATOM 1579 C CA . PRO A 1 190 ? -4.778 -12.085 -3.474 1.00 76.50 190 PRO A CA 1
ATOM 1580 C C . PRO A 1 190 ? -4.046 -12.023 -4.818 1.00 76.50 190 PRO A C 1
ATOM 1582 O O . PRO A 1 190 ? -4.374 -11.218 -5.687 1.00 76.50 190 PRO A O 1
ATOM 1585 N N . LYS A 1 191 ? -3.057 -12.898 -5.005 1.00 70.38 191 LYS A N 1
ATOM 1586 C CA . LYS A 1 191 ? -2.504 -13.160 -6.340 1.00 70.38 191 LYS A CA 1
ATOM 1587 C C . LYS A 1 191 ? -3.493 -14.015 -7.130 1.00 70.38 191 LYS A C 1
ATOM 1589 O O . LYS A 1 191 ? -4.234 -14.780 -6.523 1.00 70.38 191 LYS A O 1
ATOM 1594 N N . ASP A 1 192 ? -3.442 -13.972 -8.461 1.00 61.34 192 ASP A N 1
ATOM 1595 C CA . ASP A 1 192 ? -4.385 -14.694 -9.342 1.00 61.34 192 ASP A CA 1
ATOM 1596 C C . ASP A 1 192 ? -4.513 -16.203 -9.046 1.00 61.34 192 ASP A C 1
ATOM 1598 O O . ASP A 1 192 ? -5.527 -16.822 -9.351 1.00 61.34 192 ASP A O 1
ATOM 1602 N N . TYR A 1 193 ? -3.498 -16.808 -8.422 1.00 62.47 193 TYR A N 1
ATOM 1603 C CA . TYR A 1 193 ? -3.481 -18.222 -8.036 1.00 62.47 193 TYR A CA 1
ATOM 1604 C C . TYR A 1 193 ? -3.837 -18.488 -6.558 1.00 62.47 193 TYR A C 1
ATOM 1606 O O . TYR A 1 193 ? -3.821 -19.638 -6.121 1.00 62.47 193 TYR A O 1
ATOM 1614 N N . GLN A 1 194 ? -4.125 -17.455 -5.763 1.00 53.34 194 GLN A N 1
ATOM 1615 C CA . GLN A 1 194 ? -4.387 -17.539 -4.324 1.00 53.34 194 GLN A CA 1
ATOM 1616 C C . GLN A 1 194 ? -5.804 -17.057 -4.005 1.00 53.34 194 GLN A C 1
ATOM 1618 O O . GLN A 1 194 ? -6.032 -15.875 -3.765 1.00 53.34 194 GLN A O 1
ATOM 1623 N N . VAL A 1 195 ? -6.759 -17.984 -3.913 1.00 52.62 195 VAL A N 1
ATOM 1624 C CA . VAL A 1 195 ? -8.051 -17.709 -3.265 1.00 52.62 195 VAL A CA 1
ATOM 1625 C C . VAL A 1 195 ? -7.939 -18.144 -1.803 1.00 52.62 195 VAL A C 1
ATOM 1627 O O . VAL A 1 195 ? -8.218 -19.291 -1.464 1.00 52.62 195 VAL A O 1
ATOM 1630 N N . LEU A 1 196 ? -7.464 -17.247 -0.931 1.00 55.38 196 LEU A N 1
ATOM 1631 C CA . LEU A 1 196 ? -7.469 -17.478 0.517 1.00 55.38 196 LEU A CA 1
ATOM 1632 C C . LEU A 1 196 ? -8.754 -16.914 1.132 1.00 55.38 196 LEU A C 1
ATOM 1634 O O . LEU A 1 196 ? -8.906 -15.705 1.294 1.00 55.38 196 LEU A O 1
ATOM 1638 N N . SER A 1 197 ? -9.667 -17.805 1.511 1.00 52.66 197 SER A N 1
ATOM 1639 C CA . SER A 1 197 ? -10.759 -17.505 2.438 1.00 52.66 197 SER A CA 1
ATOM 1640 C C . SER A 1 197 ? -10.324 -17.787 3.882 1.00 52.66 197 SER A C 1
ATOM 1642 O O . SER A 1 197 ? -9.601 -18.751 4.144 1.00 52.66 197 SER A O 1
ATOM 1644 N N . ILE A 1 198 ? -10.822 -16.985 4.828 1.00 56.03 198 ILE A N 1
ATOM 1645 C CA . ILE A 1 198 ? -10.500 -17.014 6.270 1.00 56.03 198 ILE A CA 1
ATOM 1646 C C . ILE A 1 198 ? -10.499 -18.388 6.958 1.00 56.03 198 ILE A C 1
ATOM 1648 O O . ILE A 1 198 ? -9.647 -18.568 7.838 1.00 56.03 198 ILE A O 1
ATOM 1652 N N . PRO A 1 199 ? -11.348 -19.378 6.597 1.00 50.31 199 PRO A N 1
ATOM 1653 C CA . PRO A 1 199 ? -11.362 -20.653 7.312 1.00 50.31 199 PRO A CA 1
ATOM 1654 C C . PRO A 1 199 ? -10.002 -21.363 7.334 1.00 50.31 199 PRO A C 1
ATOM 1656 O O . PRO A 1 199 ? -9.714 -22.109 8.264 1.00 50.31 199 PRO A O 1
ATOM 1659 N N . SER A 1 200 ? -9.128 -21.102 6.360 1.00 40.19 200 SER A N 1
ATOM 1660 C CA . SER A 1 200 ? -7.873 -21.839 6.213 1.00 40.19 200 SER A CA 1
ATOM 1661 C C . SER A 1 200 ? -6.771 -21.432 7.203 1.00 40.19 200 SER A C 1
ATOM 1663 O O . SER A 1 200 ? -5.903 -22.253 7.480 1.00 40.19 200 SER A O 1
ATOM 1665 N N . LEU A 1 201 ? -6.775 -20.208 7.758 1.00 45.91 201 LEU A N 1
ATOM 1666 C CA . LEU A 1 201 ? -5.685 -19.743 8.645 1.00 45.91 201 LEU A CA 1
ATOM 1667 C C . LEU A 1 201 ? -5.997 -19.889 10.141 1.00 45.91 201 LEU A C 1
ATOM 1669 O O . LEU A 1 201 ? -5.100 -20.208 10.922 1.00 45.91 201 LEU A O 1
ATOM 1673 N N . ILE A 1 202 ? -7.261 -19.709 10.545 1.00 47.78 202 ILE A N 1
ATOM 1674 C CA . ILE A 1 202 ? -7.666 -19.870 11.953 1.00 47.78 202 ILE A CA 1
ATOM 1675 C C . ILE A 1 202 ? -7.482 -21.333 12.388 1.00 47.78 202 ILE A C 1
ATOM 1677 O O . ILE A 1 202 ? -7.023 -21.591 13.498 1.00 47.78 202 ILE A O 1
ATOM 1681 N N . ILE A 1 203 ? -7.717 -22.298 11.489 1.00 42.50 203 ILE A N 1
ATOM 1682 C CA . ILE A 1 203 ? -7.533 -23.730 11.777 1.00 42.50 203 ILE A CA 1
ATOM 1683 C C . ILE A 1 203 ? -6.051 -24.081 12.012 1.00 42.50 203 ILE A C 1
ATOM 1685 O O . ILE A 1 203 ? -5.745 -24.882 12.895 1.00 42.50 203 ILE A O 1
ATOM 1689 N N . VAL A 1 204 ? -5.111 -23.449 11.297 1.00 43.38 204 VAL A N 1
ATOM 1690 C CA . VAL A 1 204 ? -3.673 -23.735 11.470 1.00 43.38 204 VAL A CA 1
ATOM 1691 C C . VAL A 1 204 ? -3.153 -23.205 12.812 1.00 43.38 204 VAL A C 1
ATOM 1693 O O . VAL A 1 204 ? -2.323 -23.858 13.444 1.00 43.38 204 VAL A O 1
ATOM 1696 N N . HIS A 1 205 ? -3.684 -22.080 13.303 1.00 39.78 205 HIS A N 1
ATOM 1697 C CA . HIS A 1 205 ? -3.308 -21.545 14.616 1.00 39.78 205 HIS A CA 1
ATOM 1698 C C . HIS A 1 205 ? -4.113 -22.123 15.790 1.00 39.78 205 HIS A C 1
ATOM 1700 O O . HIS A 1 205 ? -3.571 -22.207 16.894 1.00 39.78 205 HIS A O 1
ATOM 1706 N N . HIS A 1 206 ? -5.339 -22.619 15.585 1.00 38.50 206 HIS A N 1
ATOM 1707 C CA . HIS A 1 206 ? -6.083 -23.301 16.653 1.00 38.50 206 HIS A CA 1
ATOM 1708 C C . HIS A 1 206 ? -5.414 -24.601 17.119 1.00 38.50 206 HIS A C 1
ATOM 1710 O O . HIS A 1 206 ? -5.449 -24.895 18.312 1.00 38.50 206 HIS A O 1
ATOM 1716 N N . ASN A 1 207 ? -4.689 -25.306 16.245 1.00 30.64 207 ASN A N 1
ATOM 1717 C CA . ASN A 1 207 ? -3.879 -26.464 16.650 1.00 30.64 207 ASN A CA 1
ATOM 1718 C C . ASN A 1 207 ? -2.628 -26.106 17.476 1.00 30.64 207 ASN A C 1
ATOM 1720 O O . ASN A 1 207 ? -1.962 -27.005 17.985 1.00 30.64 207 ASN A O 1
ATOM 1724 N N . ARG A 1 208 ? -2.300 -24.816 17.642 1.00 34.50 208 ARG A N 1
ATOM 1725 C CA . ARG A 1 208 ? -1.187 -24.352 18.490 1.00 34.50 208 ARG A CA 1
ATOM 1726 C C . ARG A 1 208 ? -1.649 -23.647 19.773 1.00 34.50 208 ARG A C 1
ATOM 1728 O O . ARG A 1 208 ? -0.850 -23.493 20.687 1.00 34.50 208 ARG A O 1
ATOM 1735 N N . LEU A 1 209 ? -2.927 -23.268 19.864 1.00 35.22 209 LEU A N 1
ATOM 1736 C CA . LEU A 1 209 ? -3.518 -22.557 21.009 1.00 35.22 209 LEU A CA 1
ATOM 1737 C C . LEU A 1 209 ? -4.278 -23.470 21.993 1.00 35.22 209 LEU A C 1
ATOM 1739 O O . LEU A 1 209 ? -4.699 -23.006 23.046 1.00 35.22 209 LEU A O 1
ATOM 1743 N N . ALA A 1 210 ? -4.411 -24.772 21.711 1.00 29.25 210 ALA A N 1
ATOM 1744 C CA . ALA A 1 210 ? -5.036 -25.737 22.629 1.00 29.25 210 ALA A CA 1
ATOM 1745 C C . ALA A 1 210 ? -4.191 -26.064 23.885 1.00 29.25 210 ALA A C 1
ATOM 1747 O O . ALA A 1 210 ? -4.655 -26.778 24.770 1.00 29.25 210 ALA A O 1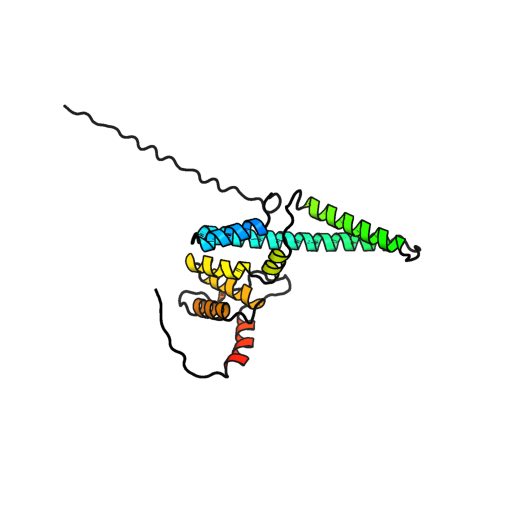
ATOM 1748 N N . CYS A 1 211 ? -2.970 -25.529 23.989 1.00 29.00 211 CYS A N 1
ATOM 1749 C CA . CYS A 1 211 ? -2.048 -25.783 25.095 1.00 29.00 211 CYS A CA 1
ATOM 1750 C C . CYS A 1 211 ? -1.589 -24.484 25.767 1.00 29.00 211 CYS A C 1
ATOM 1752 O O . CYS A 1 211 ? -0.395 -24.237 25.827 1.00 29.00 211 CYS A O 1
ATOM 1754 N N . MET A 1 212 ? -2.497 -23.645 26.263 1.00 28.70 212 MET A N 1
ATOM 1755 C CA . MET A 1 212 ? -2.201 -22.738 27.382 1.00 28.70 212 MET A CA 1
ATOM 1756 C C . MET A 1 212 ? -3.524 -22.334 28.029 1.00 28.70 212 MET A C 1
ATOM 1758 O O . MET A 1 212 ? -4.242 -21.453 27.568 1.00 28.70 212 MET A O 1
ATOM 1762 N N . GLY A 1 213 ? -3.887 -23.092 29.060 1.00 27.17 213 GLY A N 1
ATOM 1763 C CA . GLY A 1 213 ? -5.058 -22.830 29.871 1.00 27.17 213 GLY A CA 1
ATOM 1764 C C . GLY A 1 213 ? -4.899 -21.586 30.743 1.00 27.17 213 GLY A C 1
ATOM 1765 O O . GLY A 1 213 ? -3.808 -21.242 31.183 1.00 27.17 213 GLY A O 1
ATOM 1766 N N . THR A 1 214 ? -6.064 -21.020 31.052 1.00 28.58 214 THR A N 1
ATOM 1767 C CA . THR A 1 214 ? -6.421 -20.285 32.274 1.00 28.58 214 THR A CA 1
ATOM 1768 C C . THR A 1 214 ? -5.768 -18.926 32.561 1.00 28.58 214 THR A C 1
ATOM 1770 O O . THR A 1 214 ? -4.595 -18.829 32.892 1.00 28.58 214 THR A O 1
ATOM 1773 N N . ASN A 1 215 ? -6.663 -17.930 32.623 1.00 30.03 215 ASN A N 1
ATOM 1774 C CA . ASN A 1 215 ? -6.652 -16.735 33.472 1.00 30.03 215 ASN A CA 1
ATOM 1775 C C . ASN A 1 215 ? -5.505 -15.734 33.309 1.00 30.03 215 ASN A C 1
ATOM 1777 O O . ASN A 1 215 ? -4.495 -15.853 33.992 1.00 30.03 215 ASN A O 1
ATOM 1781 N N . VAL A 1 216 ? -5.773 -14.629 32.601 1.00 29.45 216 VAL A N 1
ATOM 1782 C CA . VAL A 1 216 ? -5.248 -13.310 32.990 1.00 29.45 216 VAL A CA 1
ATOM 1783 C C . VAL A 1 216 ? -6.327 -12.239 32.770 1.00 29.45 216 VAL A C 1
ATOM 1785 O O . VAL A 1 216 ? -6.760 -11.971 31.654 1.00 29.45 216 VAL A O 1
ATOM 1788 N N . VAL A 1 217 ? -6.788 -11.692 33.894 1.00 31.91 217 VAL A N 1
ATOM 1789 C CA . VAL A 1 217 ? -7.553 -10.444 34.067 1.00 31.91 217 VAL A CA 1
ATOM 1790 C C . VAL A 1 217 ? -6.645 -9.239 33.765 1.00 31.91 217 VAL A C 1
ATOM 1792 O O . VAL A 1 217 ? -5.438 -9.402 33.852 1.00 31.91 217 VAL A O 1
ATOM 1795 N N . TYR A 1 218 ? -7.225 -8.070 33.444 1.00 29.48 218 TYR A N 1
ATOM 1796 C CA . TYR A 1 218 ? -6.829 -6.672 33.786 1.00 29.48 218 TYR A CA 1
ATOM 1797 C C . TYR A 1 218 ? -7.165 -5.728 32.610 1.00 29.48 218 TYR A C 1
ATOM 1799 O O . TYR A 1 218 ? -6.700 -5.931 31.496 1.00 29.48 218 TYR A O 1
ATOM 1807 N N . GLN A 1 219 ? -8.219 -4.905 32.718 1.00 29.27 219 GLN A N 1
ATOM 1808 C CA . GLN A 1 219 ? -8.324 -3.553 33.321 1.00 29.27 219 GLN A CA 1
ATOM 1809 C C . GLN A 1 219 ? -7.696 -2.423 32.477 1.00 29.27 219 GLN A C 1
ATOM 1811 O O . GLN A 1 219 ? -6.485 -2.335 32.345 1.00 29.27 219 GLN A O 1
ATOM 1816 N N . HIS A 1 220 ? -8.610 -1.595 31.944 1.00 33.12 220 HIS A N 1
ATOM 1817 C CA . HIS A 1 220 ? -8.623 -0.136 31.733 1.00 33.12 220 HIS A CA 1
ATOM 1818 C C . HIS A 1 220 ? -7.320 0.679 31.760 1.00 33.12 220 HIS A C 1
ATOM 1820 O O . HIS A 1 220 ? -6.585 0.614 32.733 1.00 33.12 220 HIS A O 1
ATOM 1826 N N . GLU A 1 221 ? -7.230 1.660 30.849 1.00 30.05 221 GLU A N 1
ATOM 1827 C CA . GLU A 1 221 ? -7.265 3.081 31.242 1.00 30.05 221 GLU A CA 1
ATOM 1828 C C . GLU A 1 221 ? -7.663 4.016 30.079 1.00 30.05 221 GLU A C 1
ATOM 1830 O O . GLU A 1 221 ? -7.256 3.815 28.939 1.00 30.05 221 GLU A O 1
ATOM 1835 N N . SER A 1 222 ? -8.542 4.956 30.450 1.00 36.75 222 SER A N 1
ATOM 1836 C CA . SER A 1 222 ? -8.988 6.250 29.890 1.00 36.75 222 SER A CA 1
ATOM 1837 C C . SER A 1 222 ? -8.596 6.682 28.474 1.00 36.75 222 SER A C 1
ATOM 1839 O O . SER A 1 222 ? -7.391 6.892 28.222 1.00 36.75 222 SER A O 1
#

Organism: Caerostris extrusa (NCBI:txid172846)

pLDDT: mean 78.35, std 22.93, range [27.17, 98.56]

InterPro domains:
  IPR011990 Tetratricopeptide-like helical domain superfamily [G3DSA:1.25.40.10] (24-177)
  IPR052284 Collagen-modifying leprecan protein [PTHR13986] (26-196)
  IPR056585 Leprecan-like alpha-helical domain [PF23557] (30-194)

Radius of gyration: 25.58 Å; chains: 1; bounding box: 74×80×68 Å

Secondary structure (DSSP, 8-state):
----------------------TTS-S--HHHHHHHHHHHHHTT-HHHHHHHHHHHHHHHHHHHHHHHHHHHHHHHHHHHHHTT-TT----HHHHHHHHHHHHHHHHHHHHHHSTTPPPPPHHHHHHHHTTTHHHHHHHHHHHTT-HHHHHHHHHHHHHH-TT-HHHHHHHHHHHHSTT--GGG---SS--TT----THHHHHHHHHHHSS--S--------

Foldseek 3Di:
DDDDDDDDDDPPPPPPDPPPPDLFADLDALQNLLVVLVVCLVVVVLVSVLVSLVSSLVSLVVLVVQLVVLLVVLVVVLVVVCVVDPDDPPDPVVVVVSVVSSVVSSVVSSCVRHPNHDDDDPVVVVCVVLLVSLVSNLVSCVSVVVLLSSLLSLVLNCVSVVPPVVSVVVNVVSVPPPPDPLQSRAHPDADPVDPDDPVVPVVVCVVVPPPDDDDDDDDDDD